Protein AF-A0A399G9I7-F1 (afdb_monomer)

Sequence (338 aa):
MSNKNIEPHVNWNGDFNWDGYSTILGAHILQRHIKALIPGYKVTDPRTWPLIREVIAPKYQAKGPPKYLAYDQTLVKSLTCFQGSRSRPSRMSQHLTNLFLYYPFNYDRHNQLREYPHITPDELEEWKKQMRLMGWTTKQEALNQNGATNDHTNDEATKDVSPDAAVDEIMKMLDDSDTDTDMIPYTRVVELEKELEKTREQVSGANKRADTAEGGIKALKVDLAGCSNDLKKSREKVEELRDKVEDLGDEVEELKDEVEGVRYEVEELKAKVKQSNKDVSAAKQKTAVAEQKTVVAEQQILKILEGMRKKKQGAGLQKRQSSKDVSEAQRKKLKIDV

Solvent-accessible surface area (backbone atoms only — not comparable to full-atom values): 19608 Å² total; per-residue (Å²): 130,82,91,60,64,46,52,57,67,41,80,52,87,62,93,42,73,59,76,69,36,87,41,76,68,24,45,53,52,50,51,52,54,49,31,73,78,37,77,76,47,40,86,92,36,70,64,42,19,42,28,40,64,68,65,54,78,54,96,55,92,68,98,54,81,71,71,63,43,34,53,31,60,69,48,60,69,68,38,66,77,78,67,52,80,89,72,70,86,53,91,63,48,78,80,61,65,51,46,25,76,41,24,44,30,43,19,37,98,83,55,45,77,47,91,58,56,40,34,47,68,69,55,48,54,50,49,52,54,53,44,53,75,71,66,68,64,52,73,74,54,52,63,65,51,73,76,71,81,85,86,74,79,77,74,71,71,77,70,79,62,46,73,66,57,51,50,52,53,52,51,52,65,62,72,73,62,92,61,102,65,98,59,82,56,67,68,60,55,56,50,50,53,52,52,50,50,54,49,50,53,52,51,55,54,50,50,57,51,49,55,52,49,52,52,51,52,56,52,51,54,52,52,50,53,50,51,53,51,53,50,50,56,51,50,55,52,50,51,57,52,47,54,54,50,49,55,51,49,52,53,52,52,52,54,49,53,51,52,52,51,52,51,52,54,52,52,52,50,52,51,52,50,55,49,51,53,50,53,52,52,53,48,53,51,54,49,53,54,48,53,52,51,50,54,52,51,52,54,52,52,51,53,52,52,51,52,52,52,51,51,55,52,51,54,52,49,51,53,50,49,54,51,49,53,51,53,50,52,53,55,55,57,67,66,74,81,115

Secondary structure (DSSP, 8-state):
---PPB--SEEE-S--B-TTTTSHHHHHHHHHHHHHH-TT--TT-GGG-EEE---B--SS--SSPPSSSEE-HHHHHH-TTTS--SS---GGGGTSS-HHHH-TTTB-TT-PBPSSS-B-HHHHHHHHHHHHHTT---HHHHHHHTTS--------------HHHHHHHHHHHHHT--SS-----HHHHHHHHHHHHHHHHHHHHHHHHHHHHHHHHHHHHHHHHHHHHHHHHHHHHHHHHHHHHHHHHHHHHHHHHHHHHHHHHHHHHHHHHHHHHHHHHHHHHHHHHHHHHHHHHHHHHHHHHHHHHHHHHHHHHHHHHHHHHHHHHHHHHTTT--

pLDDT: mean 80.59, std 17.92, range [38.31, 98.38]

Structure (mmCIF, N/CA/C/O backbone):
data_AF-A0A399G9I7-F1
#
_entry.id   AF-A0A399G9I7-F1
#
loop_
_atom_site.group_PDB
_atom_site.id
_atom_site.type_symbol
_atom_site.label_atom_id
_atom_site.label_alt_id
_atom_site.label_comp_id
_atom_site.label_asym_id
_atom_site.label_entity_id
_atom_site.label_seq_id
_atom_site.pdbx_PDB_ins_code
_atom_site.Cartn_x
_atom_site.Cartn_y
_atom_site.Cartn_z
_atom_site.occupancy
_atom_site.B_iso_or_equiv
_atom_site.auth_seq_id
_atom_site.auth_comp_id
_atom_site.auth_asym_id
_atom_site.auth_atom_id
_atom_site.pdbx_PDB_model_num
ATOM 1 N N . MET A 1 1 ? -2.985 38.083 -25.990 1.00 51.47 1 MET A N 1
ATOM 2 C CA . MET A 1 1 ? -3.450 37.203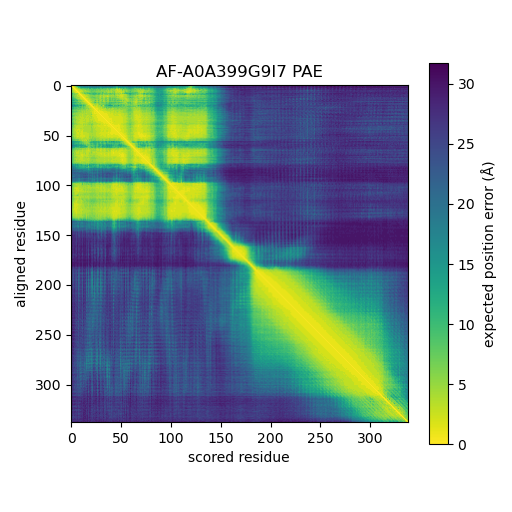 -24.895 1.00 51.47 1 MET A CA 1
ATOM 3 C C . MET A 1 1 ? -2.882 37.758 -23.601 1.00 51.47 1 MET A C 1
ATOM 5 O O . MET A 1 1 ? -1.760 38.238 -23.629 1.00 51.47 1 MET A O 1
ATOM 9 N N . SER A 1 2 ? -3.668 37.835 -22.528 1.00 49.62 2 SER A N 1
ATOM 10 C CA . SER A 1 2 ? -3.228 38.476 -21.279 1.00 49.62 2 SER A CA 1
ATOM 11 C C . SER A 1 2 ? -1.986 37.750 -20.738 1.00 49.62 2 SER A C 1
ATOM 13 O O . SER A 1 2 ? -2.055 36.537 -20.565 1.00 49.62 2 SER A O 1
ATOM 15 N N . ASN A 1 3 ? -0.884 38.465 -20.472 1.00 65.81 3 ASN A N 1
ATOM 16 C CA . ASN A 1 3 ? 0.359 37.956 -19.851 1.00 65.81 3 ASN A CA 1
ATOM 17 C C . ASN A 1 3 ? 0.159 37.554 -18.375 1.00 65.81 3 ASN A C 1
ATOM 19 O O . ASN A 1 3 ? 1.027 37.756 -17.530 1.00 65.81 3 ASN A O 1
ATOM 23 N N . LYS A 1 4 ? -1.024 37.055 -18.027 1.00 79.94 4 LYS A N 1
ATOM 24 C CA . LYS A 1 4 ? -1.326 36.644 -16.666 1.00 79.94 4 LYS A CA 1
ATOM 25 C C . LYS A 1 4 ? -0.694 35.285 -16.431 1.00 79.94 4 LYS A C 1
ATOM 27 O O . LYS A 1 4 ? -0.815 34.383 -17.260 1.00 79.94 4 LYS A O 1
ATOM 32 N N . ASN A 1 5 ? -0.024 35.175 -15.293 1.00 85.88 5 ASN A N 1
ATOM 33 C CA . ASN A 1 5 ? 0.466 33.906 -14.792 1.00 85.88 5 ASN A CA 1
ATOM 34 C C . ASN A 1 5 ? -0.690 32.907 -14.717 1.00 85.88 5 ASN A C 1
ATOM 36 O O . ASN A 1 5 ? -1.828 33.264 -14.410 1.00 85.88 5 ASN A O 1
ATOM 40 N N . ILE A 1 6 ? -0.386 31.660 -15.048 1.00 86.81 6 ILE A N 1
ATOM 41 C CA . ILE A 1 6 ? -1.348 30.572 -15.021 1.00 86.81 6 ILE A CA 1
ATOM 42 C C . ILE A 1 6 ? -1.339 29.998 -13.614 1.00 86.81 6 ILE A C 1
ATOM 44 O O . ILE A 1 6 ? -0.287 29.601 -13.111 1.00 86.81 6 ILE A O 1
ATOM 48 N N . GLU A 1 7 ? -2.519 29.934 -13.017 1.00 88.25 7 GLU A N 1
ATOM 49 C CA . GLU A 1 7 ? -2.757 29.340 -11.708 1.00 88.25 7 GLU A CA 1
ATOM 50 C C . GLU A 1 7 ? -3.508 28.004 -11.862 1.00 88.25 7 GLU A C 1
ATOM 52 O O . GLU A 1 7 ? -4.199 27.795 -12.867 1.00 88.25 7 GLU A O 1
ATOM 57 N N . PRO A 1 8 ? -3.376 27.081 -10.896 1.00 84.44 8 PRO A N 1
ATOM 58 C CA . PRO A 1 8 ? -4.151 25.849 -10.860 1.00 84.44 8 PRO A CA 1
ATOM 59 C C . PRO A 1 8 ? -5.658 26.124 -10.860 1.00 84.44 8 PRO A C 1
ATOM 61 O O . PRO A 1 8 ? -6.143 27.042 -10.202 1.00 84.44 8 PRO A O 1
ATOM 64 N N . HIS A 1 9 ? -6.411 25.297 -11.576 1.00 75.25 9 HIS A N 1
ATOM 65 C CA . HIS A 1 9 ? -7.796 25.614 -11.928 1.00 75.25 9 HIS A CA 1
ATOM 66 C C . HIS A 1 9 ? -8.815 25.332 -10.818 1.00 75.25 9 HIS A C 1
ATOM 68 O O . HIS A 1 9 ? -9.867 25.968 -10.774 1.00 75.25 9 HIS A O 1
ATOM 74 N N . VAL A 1 10 ? -8.564 24.345 -9.952 1.00 83.00 10 VAL A N 1
ATOM 75 C CA . VAL A 1 10 ? -9.538 23.898 -8.943 1.00 83.00 10 VAL A CA 1
ATOM 76 C C . VAL A 1 10 ? -8.819 23.499 -7.659 1.00 83.00 10 VAL A C 1
ATOM 78 O O . VAL A 1 10 ? -7.835 22.762 -7.703 1.00 83.00 10 VAL A O 1
ATOM 81 N N . ASN A 1 11 ? -9.328 23.955 -6.511 1.00 84.00 11 ASN A N 1
ATOM 82 C CA . ASN A 1 11 ? -8.908 23.436 -5.210 1.00 84.00 11 ASN A CA 1
ATOM 83 C C . ASN A 1 11 ? -9.437 22.008 -5.038 1.00 84.00 11 ASN A C 1
ATOM 85 O O . ASN A 1 11 ? -10.631 21.753 -5.201 1.00 84.00 11 ASN A O 1
ATOM 89 N N . TRP A 1 12 ? -8.554 21.082 -4.685 1.00 83.12 12 TRP A N 1
ATOM 90 C CA . TRP A 1 12 ? -8.949 19.730 -4.327 1.00 83.12 12 TRP A CA 1
ATOM 91 C C . TRP A 1 12 ? -9.358 19.671 -2.856 1.00 83.12 12 TRP A C 1
ATOM 93 O O . TRP A 1 12 ? -8.519 19.853 -1.978 1.00 83.12 12 TRP A O 1
ATOM 103 N N . ASN A 1 13 ? -10.634 19.380 -2.602 1.00 76.50 13 ASN A N 1
ATOM 104 C CA . ASN A 1 13 ? -11.193 19.250 -1.249 1.00 76.50 13 ASN A CA 1
ATOM 105 C C . ASN A 1 13 ? -11.397 17.784 -0.822 1.00 76.50 13 ASN A C 1
ATOM 107 O O . ASN A 1 13 ? -12.091 17.523 0.154 1.00 76.50 13 ASN A O 1
ATOM 111 N N . GLY A 1 14 ? -10.881 16.822 -1.592 1.00 73.69 14 GLY A N 1
ATOM 112 C CA . GLY A 1 14 ? -11.040 15.400 -1.302 1.00 73.69 14 GLY A CA 1
ATOM 113 C C . GLY A 1 14 ? -9.895 14.839 -0.466 1.00 73.69 14 GLY A C 1
ATOM 114 O O . GLY A 1 14 ? -8.748 15.266 -0.599 1.00 73.69 14 GLY A O 1
ATOM 115 N N . ASP A 1 15 ? -10.198 13.806 0.311 1.00 72.31 15 ASP A N 1
ATOM 116 C CA . ASP A 1 15 ? -9.217 13.002 1.032 1.00 72.31 15 ASP A CA 1
ATOM 117 C C . ASP A 1 15 ? -8.206 12.388 0.055 1.00 72.31 15 ASP A C 1
ATOM 119 O O . ASP A 1 15 ? -8.504 11.468 -0.710 1.00 72.31 15 ASP A O 1
ATOM 123 N N . PHE A 1 16 ? -6.995 12.942 0.041 1.00 72.38 16 PHE A N 1
ATOM 124 C CA . PHE A 1 16 ? -5.944 12.533 -0.878 1.00 72.38 16 PHE A CA 1
ATOM 125 C C . PHE A 1 16 ? -4.936 11.646 -0.144 1.00 72.38 16 PHE A C 1
ATOM 127 O O . PHE A 1 16 ? -3.997 12.134 0.487 1.00 72.38 16 PHE A O 1
ATOM 134 N N . ASN A 1 17 ? -5.148 10.328 -0.200 1.00 74.94 17 ASN A N 1
ATOM 135 C CA . ASN A 1 17 ? -4.177 9.355 0.302 1.00 74.94 17 ASN A CA 1
ATOM 136 C C . ASN A 1 17 ? -3.004 9.247 -0.686 1.00 74.94 17 ASN A C 1
ATOM 138 O O . ASN A 1 17 ? -3.214 9.197 -1.892 1.00 74.94 17 ASN A O 1
ATOM 142 N N . TRP A 1 18 ? -1.766 9.225 -0.200 1.00 74.50 18 TRP A N 1
ATOM 143 C CA . TRP A 1 18 ? -0.565 9.051 -1.031 1.00 74.50 18 TRP A CA 1
ATOM 144 C C . TRP A 1 18 ? -0.134 7.604 -1.201 1.00 74.50 18 TRP A C 1
ATOM 146 O O . TRP A 1 18 ? 0.680 7.298 -2.080 1.00 74.50 18 TRP A O 1
ATOM 156 N N . ASP A 1 19 ? -0.659 6.723 -0.358 1.00 66.31 19 ASP A N 1
ATOM 157 C CA . ASP A 1 19 ? -0.195 5.354 -0.290 1.00 66.31 19 ASP A CA 1
ATOM 158 C C . ASP A 1 19 ? -0.578 4.576 -1.559 1.00 66.31 19 ASP A C 1
ATOM 160 O O . ASP A 1 19 ? -1.698 4.666 -2.059 1.00 66.31 19 ASP A O 1
ATOM 164 N N . GLY A 1 20 ? 0.393 3.863 -2.134 1.00 65.62 20 GLY A N 1
ATOM 165 C CA . GLY A 1 20 ? 0.224 3.083 -3.368 1.00 65.62 20 GLY A CA 1
ATOM 166 C C . GLY A 1 20 ? 0.414 3.831 -4.701 1.00 65.62 20 GLY A C 1
ATOM 167 O O . GLY A 1 20 ? 0.666 3.187 -5.724 1.00 65.62 20 GLY A O 1
ATOM 168 N N . TYR A 1 21 ? 0.406 5.171 -4.725 1.00 67.62 21 TYR A N 1
ATOM 169 C CA . TYR A 1 21 ? 0.433 5.951 -5.980 1.00 67.62 21 TYR A CA 1
ATOM 170 C C . TYR A 1 21 ? 1.818 6.175 -6.606 1.00 67.62 21 TYR A C 1
ATOM 172 O O . TYR A 1 21 ? 1.927 6.727 -7.700 1.00 67.62 21 TYR A O 1
ATOM 180 N N . SER A 1 22 ? 2.885 5.717 -5.948 1.00 61.59 22 SER A N 1
ATOM 181 C CA . SER A 1 22 ? 4.258 5.828 -6.467 1.00 61.59 22 SER A CA 1
ATOM 182 C C . SER A 1 22 ? 4.616 4.773 -7.527 1.00 61.59 22 SER A C 1
ATOM 184 O O . SER A 1 22 ? 5.645 4.893 -8.193 1.00 61.59 22 SER A O 1
ATOM 186 N N . THR A 1 23 ? 3.776 3.749 -7.707 1.00 73.12 23 THR A N 1
ATOM 187 C CA . THR A 1 23 ? 3.927 2.732 -8.760 1.00 73.12 23 THR A CA 1
ATOM 188 C C . THR A 1 23 ? 3.274 3.194 -10.068 1.00 73.12 23 THR A C 1
ATOM 190 O O . THR A 1 23 ? 2.378 4.034 -10.051 1.00 73.12 23 THR A O 1
ATOM 193 N N . ILE A 1 24 ? 3.677 2.631 -11.217 1.00 72.06 24 ILE A N 1
ATOM 194 C CA . ILE A 1 24 ? 3.040 2.917 -12.524 1.00 72.06 24 ILE A CA 1
ATOM 195 C C . ILE A 1 24 ? 1.529 2.642 -12.458 1.00 72.06 24 ILE A C 1
ATOM 197 O O . ILE A 1 24 ? 0.722 3.445 -12.926 1.00 72.06 24 ILE A O 1
ATOM 201 N N . LEU A 1 25 ? 1.147 1.527 -11.828 1.00 74.06 25 LEU A N 1
ATOM 202 C CA . LEU A 1 25 ? -0.251 1.151 -11.645 1.00 74.06 25 LEU A CA 1
ATOM 203 C C . LEU A 1 25 ? -0.988 2.155 -10.749 1.00 74.06 25 LEU A C 1
ATOM 205 O O . LEU A 1 25 ? -2.081 2.601 -11.093 1.00 74.06 25 LEU A O 1
ATOM 209 N N . GLY A 1 26 ? -0.349 2.575 -9.656 1.00 78.81 26 GLY A N 1
ATOM 210 C CA . GLY A 1 26 ? -0.845 3.631 -8.785 1.00 78.81 26 GLY A CA 1
ATOM 211 C C . GLY A 1 26 ? -1.101 4.931 -9.547 1.00 78.81 26 GLY A C 1
ATOM 212 O O . GLY A 1 26 ? -2.219 5.439 -9.535 1.00 78.81 26 GLY A O 1
ATOM 213 N N . ALA A 1 27 ? -0.118 5.434 -10.293 1.00 78.81 27 ALA A N 1
ATOM 214 C CA . ALA A 1 27 ? -0.270 6.660 -11.077 1.00 78.81 27 ALA A CA 1
ATOM 215 C C . ALA A 1 27 ? -1.481 6.606 -12.032 1.00 78.81 27 ALA A C 1
ATOM 217 O O . ALA A 1 27 ? -2.207 7.591 -12.160 1.00 78.81 27 ALA A O 1
ATOM 218 N N . HIS A 1 28 ? -1.758 5.453 -12.649 1.00 79.81 28 HIS A N 1
ATOM 219 C CA . HIS A 1 28 ? -2.943 5.276 -13.492 1.00 79.81 28 HIS A CA 1
ATOM 220 C C . HIS A 1 28 ? -4.265 5.281 -12.713 1.00 79.81 28 HIS A C 1
ATOM 222 O O . HIS A 1 28 ? -5.242 5.869 -13.183 1.00 79.81 28 HIS A O 1
ATOM 228 N N . ILE A 1 29 ? -4.314 4.656 -11.534 1.00 83.50 29 ILE A N 1
ATOM 229 C CA . ILE A 1 29 ? -5.503 4.674 -10.664 1.00 83.50 29 ILE A CA 1
ATOM 230 C C . ILE A 1 29 ? -5.789 6.107 -10.206 1.00 83.50 29 ILE A C 1
ATOM 232 O O . ILE A 1 29 ? -6.921 6.579 -10.318 1.00 83.50 29 ILE A O 1
ATOM 236 N N . LEU A 1 30 ? -4.748 6.833 -9.795 1.00 84.19 30 LEU A N 1
ATOM 237 C CA . LEU A 1 30 ? -4.856 8.229 -9.390 1.00 84.19 30 LEU A CA 1
ATOM 238 C C . LEU A 1 30 ? -5.414 9.108 -10.511 1.00 84.19 30 LEU A C 1
ATOM 240 O O . LEU A 1 30 ? -6.355 9.870 -10.303 1.00 84.19 30 LEU A O 1
ATOM 244 N N . GLN A 1 31 ? -4.866 8.969 -11.719 1.00 85.88 31 GLN A N 1
ATOM 245 C CA . GLN A 1 31 ? -5.340 9.703 -12.891 1.00 85.88 31 GLN A CA 1
ATOM 246 C C . GLN A 1 31 ? -6.813 9.407 -13.191 1.00 85.88 31 GLN A C 1
ATOM 248 O O . GLN A 1 31 ? -7.557 10.325 -13.535 1.00 85.88 31 GLN A O 1
ATOM 253 N N . ARG A 1 32 ? -7.260 8.150 -13.046 1.00 86.19 32 ARG A N 1
ATOM 254 C CA . ARG A 1 32 ? -8.678 7.791 -13.212 1.00 86.19 32 ARG A CA 1
ATOM 255 C C . ARG A 1 32 ? -9.560 8.454 -12.157 1.00 86.19 32 ARG A C 1
ATOM 257 O O . ARG A 1 32 ? -10.595 9.002 -12.526 1.00 86.19 32 ARG A O 1
ATOM 264 N N . HIS A 1 33 ? -9.151 8.452 -10.889 1.00 86.56 33 HIS A N 1
ATOM 265 C CA . HIS A 1 33 ? -9.901 9.106 -9.812 1.00 86.56 33 HIS A CA 1
ATOM 266 C C . HIS A 1 33 ? -10.000 10.620 -10.013 1.00 86.56 33 HIS A C 1
ATOM 268 O O . HIS A 1 33 ? -11.094 11.178 -9.947 1.00 86.56 33 HIS A O 1
ATOM 274 N N . ILE A 1 34 ? -8.887 11.285 -10.339 1.00 87.75 34 ILE A N 1
ATOM 275 C CA . ILE A 1 34 ? -8.891 12.727 -10.616 1.00 87.75 34 ILE A CA 1
ATOM 276 C C . ILE A 1 34 ? -9.789 13.030 -11.813 1.00 87.75 34 ILE A C 1
ATOM 278 O O . ILE A 1 34 ? -10.582 13.960 -11.749 1.00 87.75 34 ILE A O 1
ATOM 282 N N . LYS A 1 35 ? -9.723 12.230 -12.882 1.00 89.44 35 LYS A N 1
ATOM 283 C C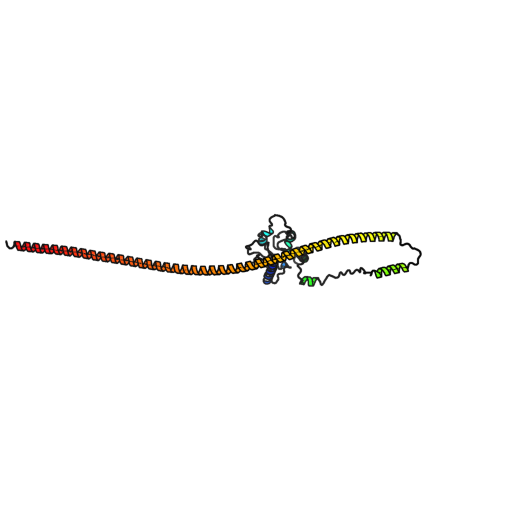A . LYS A 1 35 ? -10.561 12.425 -14.071 1.00 89.44 35 LYS A CA 1
ATOM 284 C C . LYS A 1 35 ? -12.051 12.191 -13.802 1.00 89.44 35 LYS A C 1
ATOM 286 O O . LYS A 1 35 ? -12.879 12.834 -14.437 1.00 89.44 35 LYS A O 1
ATOM 291 N N . ALA A 1 36 ? -12.399 11.299 -12.875 1.00 87.56 36 ALA A N 1
ATOM 292 C CA . ALA A 1 36 ? -13.784 11.096 -12.457 1.00 87.56 36 ALA A CA 1
ATOM 293 C C . ALA A 1 36 ? -14.344 12.324 -11.718 1.00 87.56 36 ALA A C 1
ATOM 295 O O . ALA A 1 36 ? -15.496 12.691 -11.929 1.00 87.56 36 ALA A O 1
ATOM 296 N N . LEU A 1 37 ? -13.520 12.977 -10.893 1.00 86.12 37 LEU A N 1
ATOM 297 C CA . LEU A 1 37 ? -13.913 14.153 -10.108 1.00 86.12 37 LEU A CA 1
ATOM 298 C C . LEU A 1 37 ? -13.785 15.470 -10.889 1.00 86.12 37 LEU A C 1
ATOM 300 O O . LEU A 1 37 ? -14.564 16.398 -10.689 1.00 86.12 37 LEU A O 1
ATOM 304 N N . ILE A 1 38 ? -12.819 15.547 -11.803 1.00 89.62 38 ILE A N 1
ATOM 305 C CA . ILE A 1 38 ? -12.530 16.694 -12.665 1.00 89.62 38 ILE A CA 1
ATOM 306 C C . ILE A 1 38 ? -12.471 16.169 -14.108 1.00 89.62 38 ILE A C 1
ATOM 308 O O . ILE A 1 38 ? -11.389 15.843 -14.607 1.00 89.62 38 ILE A O 1
ATOM 312 N N . PRO A 1 39 ? -13.613 16.100 -14.822 1.00 89.12 39 PRO A N 1
ATOM 313 C CA . PRO A 1 39 ? -13.671 15.569 -16.189 1.00 89.12 39 PRO A CA 1
ATOM 314 C C . PRO A 1 39 ? -12.733 16.272 -17.182 1.00 89.12 39 PRO A C 1
ATOM 316 O O . PRO A 1 39 ? -12.314 15.677 -18.175 1.00 89.12 39 PRO A O 1
ATOM 319 N N . GLY A 1 40 ? -12.380 17.532 -16.904 1.00 88.38 40 GLY A N 1
ATOM 320 C CA . GLY A 1 40 ? -11.441 18.330 -17.694 1.00 88.38 40 GLY A CA 1
ATOM 321 C C . GLY A 1 40 ? -9.958 18.023 -17.459 1.00 88.38 40 GLY A C 1
ATOM 322 O O . GLY A 1 40 ? -9.125 18.601 -18.152 1.00 88.38 40 GLY A O 1
ATOM 323 N N . TYR A 1 41 ? -9.611 17.142 -16.514 1.00 92.44 41 TYR A N 1
ATOM 324 C CA . TYR A 1 41 ? -8.222 16.835 -16.172 1.00 92.44 41 TYR A CA 1
ATOM 325 C C . TYR A 1 41 ? -7.458 16.198 -17.341 1.00 92.44 41 TYR A C 1
ATOM 327 O O . TYR A 1 41 ? -7.872 15.187 -17.922 1.00 92.44 41 TYR A O 1
ATOM 335 N N . LYS A 1 42 ? -6.294 16.774 -17.649 1.00 90.88 42 LYS A N 1
ATOM 336 C CA . LYS A 1 42 ? -5.350 16.325 -18.671 1.00 90.88 42 LYS A CA 1
ATOM 337 C C . LYS A 1 42 ? -3.928 16.377 -18.116 1.00 90.88 42 LYS A C 1
ATOM 339 O O . LYS A 1 42 ? -3.386 17.438 -17.826 1.00 90.88 42 LYS A O 1
ATOM 344 N N . VAL A 1 43 ? -3.272 15.221 -18.066 1.00 88.88 43 VAL A N 1
ATOM 345 C CA . VAL A 1 43 ? -1.857 15.103 -17.662 1.00 88.88 43 VAL A CA 1
ATOM 346 C C . VAL A 1 43 ? -0.937 15.967 -18.536 1.00 88.88 43 VAL A C 1
ATOM 348 O O . VAL A 1 43 ? 0.059 16.492 -18.055 1.00 88.88 43 VAL A O 1
ATOM 351 N N . THR A 1 44 ? -1.290 16.156 -19.807 1.00 89.31 44 THR A N 1
ATOM 352 C CA . THR A 1 44 ? -0.531 16.957 -20.778 1.00 89.31 44 THR A CA 1
ATOM 353 C C . THR A 1 44 ? -0.828 18.456 -20.722 1.00 89.31 44 THR A C 1
ATOM 355 O O . THR A 1 44 ? -0.196 19.219 -21.449 1.00 89.31 44 THR A O 1
ATOM 358 N N . ASP A 1 45 ? -1.768 18.896 -19.881 1.00 90.69 45 ASP A N 1
ATOM 359 C CA . ASP A 1 45 ? -2.097 20.309 -19.720 1.00 90.69 45 ASP A CA 1
ATOM 360 C C . ASP A 1 45 ? -2.127 20.698 -18.234 1.00 90.69 45 ASP A C 1
ATOM 362 O O . ASP A 1 45 ? -3.143 20.480 -17.563 1.00 90.69 45 ASP A O 1
ATOM 366 N N . PRO A 1 46 ? -1.049 21.309 -17.704 1.00 90.56 46 PRO A N 1
ATOM 367 C CA . PRO A 1 46 ? -0.964 21.697 -16.302 1.00 90.56 46 PRO A CA 1
ATOM 368 C C . PRO A 1 46 ? -2.062 22.681 -15.897 1.00 90.56 46 PRO A C 1
ATOM 370 O O . PRO A 1 46 ? -2.470 22.693 -14.742 1.00 90.56 46 PRO A O 1
ATOM 373 N N . ARG A 1 47 ? -2.653 23.424 -16.842 1.00 90.44 47 ARG A N 1
ATOM 374 C CA . ARG A 1 47 ? -3.805 24.300 -16.568 1.00 90.44 47 ARG A CA 1
ATOM 375 C C . ARG A 1 47 ? -5.005 23.543 -16.014 1.00 90.44 47 ARG A C 1
ATOM 377 O O . ARG A 1 47 ? -5.880 24.154 -15.429 1.00 90.44 47 ARG A O 1
ATOM 384 N N . THR A 1 48 ? -5.077 22.234 -16.226 1.00 91.94 48 THR A N 1
ATOM 385 C CA . THR A 1 48 ? -6.184 21.390 -15.764 1.00 91.94 48 THR A CA 1
ATOM 386 C C . THR A 1 48 ? -5.892 20.696 -14.435 1.00 91.94 48 THR A C 1
ATOM 388 O O . THR A 1 48 ? -6.738 19.959 -13.927 1.00 91.94 48 THR A O 1
ATOM 391 N N . TRP A 1 49 ? -4.692 20.878 -13.880 1.00 92.75 49 TRP A N 1
ATOM 392 C CA . TRP A 1 49 ? -4.280 20.169 -12.679 1.00 92.75 49 TRP A CA 1
ATOM 393 C C . TRP A 1 49 ? -4.908 20.797 -11.432 1.00 92.75 49 TRP A C 1
ATOM 395 O O . TRP A 1 49 ? -4.918 22.026 -11.298 1.00 92.75 49 TRP A O 1
ATOM 405 N N . PRO A 1 50 ? -5.422 19.973 -10.506 1.00 92.69 50 PRO A N 1
ATOM 406 C CA . PRO A 1 50 ? -5.937 20.475 -9.246 1.00 92.69 50 PRO A CA 1
ATOM 407 C C . PRO A 1 50 ? -4.807 20.923 -8.315 1.00 92.69 50 PRO A C 1
ATOM 409 O O . PRO A 1 50 ? -3.697 20.384 -8.365 1.00 92.69 50 PRO A O 1
ATOM 412 N N . LEU A 1 51 ? -5.124 21.880 -7.440 1.00 93.00 51 LEU A N 1
ATOM 413 C CA . LEU A 1 51 ? -4.272 22.314 -6.338 1.00 93.00 51 LEU A CA 1
ATOM 414 C C . LEU A 1 51 ? -4.571 21.495 -5.081 1.00 93.00 51 LEU A C 1
ATOM 416 O O . LEU A 1 51 ? -5.662 21.593 -4.515 1.00 93.00 51 LEU A O 1
ATOM 420 N N . ILE A 1 52 ? -3.585 20.724 -4.633 1.00 91.31 52 ILE A N 1
ATOM 421 C CA . ILE A 1 52 ? -3.626 19.932 -3.404 1.00 91.31 52 ILE A CA 1
ATOM 422 C C . ILE A 1 52 ? -3.087 20.777 -2.247 1.00 91.31 52 ILE A C 1
ATOM 424 O O . ILE A 1 52 ? -1.902 21.115 -2.229 1.00 91.31 52 ILE A O 1
ATOM 428 N N . ARG A 1 53 ? -3.947 21.118 -1.284 1.00 89.38 53 ARG A N 1
ATOM 429 C CA . ARG A 1 53 ? -3.570 21.909 -0.096 1.00 89.38 53 ARG A CA 1
ATOM 430 C C . ARG A 1 53 ? -3.299 21.054 1.130 1.00 89.38 53 ARG A C 1
ATOM 432 O O . ARG A 1 53 ? -2.378 21.339 1.885 1.00 89.38 53 ARG A O 1
ATOM 439 N N . GLU A 1 54 ? -4.073 19.990 1.282 1.00 85.94 54 GLU A N 1
ATOM 440 C CA . GLU A 1 54 ? -4.013 19.090 2.423 1.00 85.94 54 GLU A CA 1
ATOM 441 C C . GLU A 1 54 ? -3.824 17.656 1.938 1.00 85.94 54 GLU A C 1
ATOM 443 O O . GLU A 1 54 ? -4.300 17.264 0.871 1.00 85.94 54 GLU A O 1
ATOM 448 N N . VAL A 1 55 ? -3.079 16.883 2.719 1.00 81.06 55 VAL A N 1
ATOM 449 C CA . VAL A 1 55 ? -2.795 15.476 2.453 1.00 81.06 55 VAL A CA 1
ATOM 450 C C . VAL A 1 55 ? -3.052 14.728 3.738 1.00 81.06 55 VAL A C 1
ATOM 452 O O . VAL A 1 55 ? -2.556 15.118 4.797 1.00 81.06 55 VAL A O 1
ATOM 455 N N . ILE A 1 56 ? -3.787 13.625 3.641 1.00 79.94 56 ILE A N 1
ATOM 456 C CA . ILE A 1 56 ? -3.891 12.697 4.758 1.00 79.94 56 ILE A CA 1
ATOM 457 C C . ILE A 1 56 ? -2.532 12.028 4.876 1.00 79.94 56 ILE A C 1
ATOM 459 O O . ILE A 1 56 ? -2.142 11.247 4.006 1.00 79.94 56 ILE A O 1
ATOM 463 N N . ALA A 1 57 ? -1.789 12.407 5.916 1.00 61.28 57 ALA A N 1
ATOM 464 C CA . ALA A 1 57 ? -0.425 11.955 6.130 1.00 61.28 57 ALA A CA 1
ATOM 465 C C . ALA A 1 57 ? -0.355 10.423 5.999 1.00 61.28 57 ALA A C 1
ATOM 467 O O . ALA A 1 57 ? -1.041 9.716 6.748 1.00 61.28 57 ALA A O 1
ATOM 468 N N . PRO A 1 58 ? 0.437 9.886 5.053 1.00 58.22 58 PRO A N 1
ATOM 469 C CA . PRO A 1 58 ? 0.569 8.448 4.929 1.00 58.22 58 PRO A CA 1
ATOM 470 C C . PRO A 1 58 ? 1.241 7.912 6.197 1.00 58.22 58 PRO A C 1
ATOM 472 O O . PRO A 1 58 ? 2.232 8.468 6.672 1.00 58.22 58 PRO A O 1
ATOM 475 N N . LYS A 1 59 ? 0.719 6.806 6.746 1.00 60.72 59 LYS A N 1
ATOM 476 C CA . LYS A 1 59 ? 1.344 6.104 7.886 1.00 60.72 59 LYS A CA 1
ATOM 477 C C . LYS A 1 59 ? 2.751 5.580 7.549 1.00 60.72 59 LYS A C 1
ATOM 479 O O . LYS A 1 59 ? 3.517 5.264 8.455 1.00 60.72 59 LYS A O 1
ATOM 484 N N . TYR A 1 60 ? 3.100 5.525 6.262 1.00 58.59 60 TYR A N 1
ATOM 485 C CA . TYR A 1 60 ? 4.380 5.059 5.743 1.00 58.59 60 TYR A CA 1
ATOM 486 C C . TYR A 1 60 ? 5.115 6.171 4.982 1.00 58.59 60 TYR A C 1
ATOM 488 O O . TYR A 1 60 ? 4.501 7.046 4.373 1.00 58.59 60 TYR A O 1
ATOM 496 N N . GLN A 1 61 ? 6.451 6.132 5.004 1.00 61.44 61 GLN A N 1
ATOM 497 C CA . GLN A 1 61 ? 7.320 7.083 4.302 1.00 61.44 61 GLN A CA 1
ATOM 498 C C . GLN A 1 61 ? 7.140 6.958 2.778 1.00 61.44 61 GLN A C 1
ATOM 500 O O . GLN A 1 61 ? 7.845 6.199 2.111 1.00 61.44 61 GLN A O 1
ATOM 505 N N . ALA A 1 62 ? 6.180 7.691 2.213 1.00 60.66 62 ALA A N 1
ATOM 506 C CA . ALA A 1 62 ? 5.996 7.764 0.771 1.00 60.66 62 ALA A CA 1
ATOM 507 C C . ALA A 1 62 ? 7.276 8.298 0.102 1.00 60.66 62 ALA A C 1
ATOM 509 O O . ALA A 1 62 ? 7.891 9.256 0.570 1.00 60.66 62 ALA A O 1
ATOM 510 N N . LYS A 1 63 ? 7.665 7.704 -1.034 1.00 68.56 63 LYS A N 1
ATOM 511 C CA . LYS A 1 63 ? 8.874 8.066 -1.806 1.00 68.56 63 LYS A CA 1
ATOM 512 C C . LYS A 1 63 ? 8.794 9.440 -2.507 1.00 68.56 63 LYS A C 1
ATOM 514 O O . LYS A 1 63 ? 9.658 9.757 -3.320 1.00 68.56 63 LYS A O 1
ATOM 519 N N . GLY A 1 64 ? 7.773 10.240 -2.206 1.00 75.69 64 GLY A N 1
ATOM 520 C CA . GLY A 1 64 ? 7.515 11.564 -2.772 1.00 75.69 64 GLY A CA 1
ATOM 521 C C . GLY A 1 64 ? 6.045 11.753 -3.155 1.00 75.69 64 GLY A C 1
ATOM 522 O O . GLY A 1 64 ? 5.306 10.767 -3.233 1.00 75.69 64 GLY A O 1
ATOM 523 N N . PRO A 1 65 ? 5.606 13.001 -3.389 1.00 83.00 65 PRO A N 1
ATOM 524 C CA . PRO A 1 65 ? 4.238 13.272 -3.810 1.00 83.00 65 PRO A CA 1
ATOM 525 C C . PRO A 1 65 ? 3.971 12.745 -5.230 1.00 83.00 65 PRO A C 1
ATOM 527 O O . PRO A 1 65 ? 4.904 12.585 -6.025 1.00 83.00 65 PRO A O 1
ATOM 530 N N . PRO A 1 66 ? 2.705 12.484 -5.588 1.00 87.00 66 PRO A N 1
ATOM 531 C CA . PRO A 1 66 ? 2.351 12.120 -6.955 1.00 87.00 66 PRO A CA 1
ATOM 532 C C . PRO A 1 66 ? 2.664 13.214 -7.985 1.00 87.00 66 PRO A C 1
ATOM 534 O O . PRO A 1 66 ? 2.428 14.399 -7.768 1.00 87.00 66 PRO A O 1
ATOM 537 N N . LYS A 1 67 ? 3.165 12.813 -9.150 1.00 89.06 67 LYS A N 1
ATOM 538 C CA . LYS A 1 67 ? 3.491 13.722 -10.259 1.00 89.06 67 LYS A CA 1
ATOM 539 C C . LYS A 1 67 ? 2.218 14.226 -10.958 1.00 89.06 67 LYS A C 1
ATOM 541 O O . LYS A 1 67 ? 1.179 13.575 -10.883 1.00 89.06 67 LYS A O 1
ATOM 546 N N . TYR A 1 68 ? 2.335 15.316 -11.720 1.00 89.31 68 TYR A N 1
ATOM 547 C CA . TYR A 1 68 ? 1.254 15.867 -12.562 1.00 89.31 68 TYR A CA 1
ATOM 548 C C . TYR A 1 68 ? 0.063 16.435 -11.785 1.00 89.31 68 TYR A C 1
ATOM 550 O O . TYR A 1 68 ? -1.097 16.294 -12.184 1.00 89.31 68 TYR A O 1
ATOM 558 N N . LEU A 1 69 ? 0.388 17.064 -10.658 1.00 90.00 69 LEU A N 1
ATOM 559 C CA . LEU A 1 69 ? -0.518 17.772 -9.766 1.00 90.00 69 LEU A CA 1
ATOM 560 C C . LEU A 1 69 ? 0.135 19.080 -9.320 1.00 90.00 69 LEU A C 1
ATOM 562 O O . LEU A 1 69 ? 1.365 19.190 -9.307 1.00 90.00 69 LEU A O 1
ATOM 566 N N . ALA A 1 70 ? -0.682 20.068 -8.962 1.00 90.94 70 ALA A N 1
ATOM 567 C CA . ALA A 1 70 ? -0.200 21.273 -8.307 1.00 90.94 70 ALA A CA 1
ATOM 568 C C . ALA A 1 70 ? -0.315 21.093 -6.792 1.00 90.94 70 ALA A C 1
ATOM 570 O O . ALA A 1 70 ? -1.322 20.590 -6.298 1.00 90.94 70 ALA A O 1
ATOM 571 N N . TYR A 1 71 ? 0.699 21.520 -6.051 1.00 90.88 71 TYR A N 1
ATOM 572 C CA . TYR A 1 71 ? 0.700 21.429 -4.593 1.00 90.88 71 TYR A CA 1
ATOM 573 C C . TYR A 1 71 ? 0.760 22.813 -3.969 1.00 90.88 71 TYR A C 1
ATOM 575 O O . TYR A 1 71 ? 1.394 23.722 -4.506 1.00 90.88 71 TYR A O 1
ATOM 583 N N . ASP A 1 72 ? 0.130 22.969 -2.812 1.00 90.94 72 ASP A N 1
ATOM 584 C CA . ASP A 1 72 ? 0.322 24.156 -1.998 1.00 90.94 72 ASP A CA 1
ATOM 585 C C . ASP A 1 72 ? 1.778 24.241 -1.533 1.00 90.94 72 ASP A C 1
ATOM 587 O O . ASP A 1 72 ? 2.448 23.239 -1.264 1.00 90.94 72 ASP A O 1
ATOM 591 N N . GLN A 1 73 ? 2.299 25.459 -1.465 1.00 85.69 73 GLN A N 1
ATOM 592 C CA . GLN A 1 73 ? 3.695 25.680 -1.128 1.00 85.69 73 GLN A CA 1
ATOM 593 C C . GLN A 1 73 ? 4.014 25.236 0.307 1.00 85.69 73 GLN A C 1
ATOM 595 O O . GLN A 1 73 ? 5.107 24.730 0.563 1.00 85.69 73 GLN A O 1
ATOM 600 N N . THR A 1 74 ? 3.071 25.407 1.238 1.00 86.62 74 THR A N 1
ATOM 601 C CA . THR A 1 74 ? 3.228 24.962 2.632 1.00 86.62 74 THR A CA 1
ATOM 602 C C . THR A 1 74 ? 3.404 23.449 2.696 1.00 86.62 74 THR A C 1
ATOM 604 O O . THR A 1 74 ? 4.312 22.952 3.367 1.00 86.62 74 THR A O 1
ATOM 607 N N . LEU A 1 75 ? 2.623 22.732 1.888 1.00 86.38 75 LEU A N 1
ATOM 608 C CA . LEU A 1 75 ? 2.706 21.292 1.739 1.00 86.38 75 LEU A CA 1
ATOM 609 C C . LEU A 1 75 ? 4.058 20.884 1.142 1.00 86.38 75 LEU A C 1
ATOM 611 O O . LEU A 1 75 ? 4.766 20.099 1.763 1.00 86.38 75 LEU A O 1
ATOM 615 N N . VAL A 1 76 ? 4.493 21.474 0.021 1.00 85.75 76 VAL A N 1
ATOM 616 C CA . VAL A 1 76 ? 5.809 21.159 -0.580 1.00 85.75 76 VAL A CA 1
ATOM 617 C C . VAL A 1 76 ? 6.970 21.426 0.381 1.00 85.75 76 VAL A C 1
ATOM 619 O O . VAL A 1 76 ? 7.909 20.634 0.442 1.00 85.75 76 VAL A O 1
ATOM 622 N N . LYS A 1 77 ? 6.900 22.498 1.178 1.00 84.25 77 LYS A N 1
ATOM 623 C CA . LYS A 1 77 ? 7.908 22.820 2.201 1.00 84.25 77 LYS A CA 1
ATOM 624 C C . LYS A 1 77 ? 7.927 21.812 3.350 1.00 84.25 77 LYS A C 1
ATOM 626 O O . LYS A 1 77 ? 9.006 21.524 3.860 1.00 84.25 77 LYS A O 1
ATOM 631 N N . SER A 1 78 ? 6.770 21.280 3.746 1.00 81.31 78 SER A N 1
ATOM 632 C CA . SER A 1 78 ? 6.663 20.265 4.806 1.00 81.31 78 SER A CA 1
ATOM 633 C C . SER A 1 78 ? 7.221 18.896 4.393 1.00 81.31 78 SER A C 1
ATOM 635 O O . SER A 1 78 ? 7.550 18.068 5.243 1.00 81.31 78 SER A O 1
ATOM 637 N N . LEU A 1 79 ? 7.372 18.659 3.087 1.00 78.12 79 LEU A N 1
ATOM 638 C CA . LEU A 1 79 ? 7.840 17.390 2.554 1.00 78.12 79 LEU A CA 1
ATOM 639 C C . LEU A 1 79 ? 9.354 17.258 2.630 1.00 78.12 79 LEU A C 1
ATOM 641 O O . LEU A 1 79 ? 10.107 17.716 1.769 1.00 78.12 79 LEU A O 1
ATOM 645 N N . THR A 1 80 ? 9.787 16.518 3.647 1.00 59.47 80 THR A N 1
ATOM 646 C CA . THR A 1 80 ? 11.186 16.145 3.885 1.00 59.47 80 THR A CA 1
ATOM 647 C C . THR A 1 80 ? 11.832 15.428 2.693 1.00 59.47 80 THR A C 1
ATOM 649 O O . THR A 1 80 ? 13.046 15.522 2.518 1.00 59.47 80 THR A O 1
ATOM 652 N N . CYS A 1 81 ? 11.049 14.785 1.812 1.00 62.31 81 CYS A N 1
ATOM 653 C CA . CYS A 1 81 ? 11.554 14.087 0.624 1.00 62.31 81 CYS A CA 1
ATOM 654 C C . CYS A 1 81 ? 12.205 15.009 -0.424 1.00 62.31 81 CYS A C 1
ATOM 656 O O . CYS A 1 81 ? 13.070 14.550 -1.167 1.00 62.31 81 CYS A O 1
ATOM 658 N N . PHE A 1 82 ? 11.834 16.296 -0.483 1.00 56.00 82 PHE A N 1
ATOM 659 C CA . PHE A 1 82 ? 12.479 17.272 -1.376 1.00 56.00 82 PHE A CA 1
ATOM 660 C C . PHE A 1 82 ? 13.662 17.989 -0.732 1.00 56.00 82 PHE A C 1
ATOM 662 O O . PHE A 1 82 ? 14.495 18.554 -1.436 1.00 56.00 82 PHE A O 1
ATOM 669 N N . GLN A 1 83 ? 13.751 17.965 0.598 1.00 55.69 83 GLN A N 1
ATOM 670 C CA . GLN A 1 83 ? 14.775 18.695 1.342 1.00 55.69 83 GLN A CA 1
ATOM 671 C C . GLN A 1 83 ? 16.119 17.973 1.408 1.00 55.69 83 GLN A C 1
ATOM 673 O O . GLN A 1 83 ? 17.037 18.522 2.005 1.00 55.69 83 GLN A O 1
ATOM 678 N N . GLY A 1 84 ? 16.230 16.786 0.794 1.00 52.09 84 GLY A N 1
ATOM 679 C CA . GLY A 1 84 ? 17.476 16.086 0.495 1.00 52.09 84 GLY A CA 1
ATOM 680 C C . GLY A 1 84 ? 18.530 16.190 1.593 1.00 52.09 84 GLY A C 1
ATOM 681 O O . GLY A 1 84 ? 19.314 17.139 1.624 1.00 52.09 84 GLY A O 1
ATOM 682 N N . SER A 1 85 ? 18.641 15.165 2.441 1.00 47.19 85 SER A N 1
ATOM 683 C CA . SER A 1 85 ? 19.892 14.928 3.163 1.00 47.19 85 SER A CA 1
ATOM 684 C C . SER A 1 85 ? 21.046 15.114 2.170 1.00 47.19 85 SER A C 1
ATOM 686 O O . SER A 1 85 ? 21.074 14.441 1.142 1.00 47.19 85 SER A O 1
ATOM 688 N N . ARG A 1 86 ? 21.971 16.046 2.445 1.00 49.38 86 ARG A N 1
ATOM 689 C CA . ARG A 1 86 ? 23.121 16.438 1.593 1.00 49.38 86 ARG A CA 1
ATOM 690 C C . ARG A 1 86 ? 24.089 15.283 1.246 1.00 49.38 86 ARG A C 1
ATOM 692 O O . ARG A 1 86 ? 25.189 15.504 0.745 1.00 49.38 86 ARG A O 1
ATOM 699 N N . SER A 1 87 ? 23.706 14.045 1.520 1.00 45.78 87 SER A N 1
ATOM 700 C CA . SER A 1 87 ? 24.498 12.840 1.368 1.00 45.78 87 SER A CA 1
ATOM 701 C C . SER A 1 87 ? 24.336 12.270 -0.038 1.00 45.78 87 SER A C 1
ATOM 703 O O . SER A 1 87 ? 23.425 11.499 -0.306 1.00 45.78 87 SER A O 1
ATOM 705 N N . ARG A 1 88 ? 25.293 12.645 -0.894 1.00 47.19 88 ARG A N 1
ATOM 706 C CA . ARG A 1 88 ? 25.692 12.025 -2.172 1.00 47.19 88 ARG A CA 1
ATOM 707 C C . ARG A 1 88 ? 24.595 11.850 -3.245 1.00 47.19 88 ARG A C 1
ATOM 709 O O . ARG A 1 88 ? 23.714 11.007 -3.095 1.00 47.19 88 ARG A O 1
ATOM 716 N N . PRO A 1 89 ? 24.712 12.526 -4.405 1.00 41.81 89 PRO A N 1
ATOM 717 C CA . PRO A 1 89 ? 23.854 12.241 -5.550 1.00 41.81 89 PRO A CA 1
ATOM 718 C C . PRO A 1 89 ? 24.111 10.805 -6.031 1.00 41.81 89 PRO A C 1
ATOM 720 O O . PRO A 1 89 ? 25.167 10.499 -6.583 1.00 41.81 89 PRO A O 1
ATOM 723 N N . SER A 1 90 ? 23.159 9.901 -5.791 1.00 47.38 90 SER A N 1
ATOM 724 C CA . SER A 1 90 ? 23.149 8.593 -6.449 1.00 47.38 90 SER A CA 1
ATOM 725 C C . SER A 1 90 ? 22.823 8.786 -7.935 1.00 47.38 90 SER A C 1
ATOM 727 O O . SER A 1 90 ? 22.233 9.798 -8.314 1.00 47.38 90 SER A O 1
ATOM 729 N N . ARG A 1 91 ? 23.167 7.816 -8.792 1.00 46.22 91 ARG A N 1
ATOM 730 C CA . ARG A 1 91 ? 22.898 7.829 -10.249 1.00 46.22 91 ARG A CA 1
ATOM 731 C C . ARG A 1 91 ? 21.430 8.117 -10.639 1.00 46.22 91 ARG A C 1
ATOM 733 O O . ARG A 1 91 ? 21.174 8.443 -11.790 1.00 46.22 91 ARG A O 1
ATOM 740 N N . MET A 1 92 ? 20.478 8.071 -9.702 1.00 41.00 92 MET A N 1
ATOM 741 C CA . MET A 1 92 ? 19.095 8.542 -9.892 1.00 41.00 92 MET A CA 1
ATOM 742 C C . MET A 1 92 ? 18.945 10.075 -9.967 1.00 41.00 92 MET A C 1
ATOM 744 O O . MET A 1 92 ? 17.886 10.552 -10.377 1.00 41.00 92 MET A O 1
ATOM 748 N N . SER A 1 93 ? 19.965 10.868 -9.610 1.00 46.31 93 SER A N 1
ATOM 749 C CA . SER A 1 93 ? 19.845 12.332 -9.548 1.00 46.31 93 SER A CA 1
ATOM 750 C C . SER A 1 93 ? 19.689 12.997 -10.915 1.00 46.31 93 SER A C 1
ATOM 752 O O . SER A 1 93 ? 19.110 14.076 -10.961 1.00 46.31 93 SER A O 1
ATOM 754 N N . GLN A 1 94 ? 20.112 12.355 -12.015 1.00 46.94 94 GLN A N 1
ATOM 755 C CA . GLN A 1 94 ? 19.937 12.869 -13.385 1.00 46.94 94 GLN A CA 1
ATOM 756 C C . GLN A 1 94 ? 18.499 12.727 -13.917 1.00 46.94 94 GLN A C 1
ATOM 758 O O . GLN A 1 94 ? 18.079 13.498 -14.770 1.00 46.94 94 GLN A O 1
ATOM 763 N N . HIS A 1 95 ? 17.713 11.775 -13.401 1.00 44.19 95 HIS A N 1
ATOM 764 C CA . HIS A 1 95 ? 16.293 11.619 -13.764 1.00 44.19 95 HIS A CA 1
ATOM 765 C C . HIS A 1 95 ? 15.347 12.397 -12.835 1.00 44.19 95 HIS A C 1
ATOM 767 O O . HIS A 1 95 ? 14.210 12.698 -13.201 1.00 44.19 95 HIS A O 1
ATOM 773 N N . LEU A 1 96 ? 15.822 12.747 -11.635 1.00 49.59 96 LEU A N 1
ATOM 774 C CA . LEU A 1 96 ? 15.125 13.604 -10.671 1.00 49.59 96 LEU A CA 1
ATOM 775 C C . LEU A 1 96 ? 15.460 15.097 -10.835 1.00 49.59 96 LEU A C 1
ATOM 777 O O . LEU A 1 96 ? 14.874 15.918 -10.137 1.00 49.59 96 LEU A O 1
ATOM 781 N N . THR A 1 97 ? 16.366 15.475 -11.746 1.00 56.56 97 THR A N 1
ATOM 782 C CA . THR A 1 97 ? 16.857 16.864 -11.855 1.00 56.56 97 THR A CA 1
ATOM 783 C C . THR A 1 97 ? 15.894 17.829 -12.522 1.00 56.56 97 THR A C 1
ATOM 785 O O . THR A 1 97 ? 16.241 18.992 -12.649 1.00 56.56 97 THR A O 1
ATOM 788 N N . ASN A 1 98 ? 14.716 17.403 -12.969 1.00 71.44 98 ASN A N 1
ATOM 789 C CA . ASN A 1 98 ? 13.770 18.314 -13.601 1.00 71.44 98 ASN A CA 1
ATOM 790 C C . ASN A 1 98 ? 12.455 18.305 -12.820 1.00 71.44 98 ASN A C 1
ATOM 792 O O . ASN A 1 98 ? 11.427 17.812 -13.280 1.00 71.44 98 ASN A O 1
ATOM 796 N N . LEU A 1 99 ? 12.511 18.813 -11.584 1.00 81.31 99 LEU A N 1
ATOM 797 C CA . LEU A 1 99 ? 11.326 19.012 -10.742 1.00 81.31 99 LEU A CA 1
ATOM 798 C C . LEU A 1 99 ? 10.300 19.894 -11.454 1.00 81.31 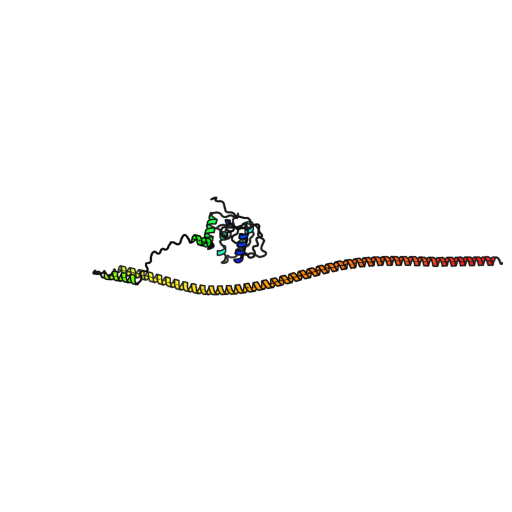99 LEU A C 1
ATOM 800 O O . LEU A 1 99 ? 9.102 19.685 -11.289 1.00 81.31 99 LEU A O 1
ATOM 804 N N . PHE A 1 100 ? 10.771 20.789 -12.323 1.00 84.56 100 PHE A N 1
ATOM 805 C CA . PHE A 1 100 ? 9.940 21.565 -13.231 1.00 84.56 100 PHE A CA 1
ATOM 806 C C . PHE A 1 100 ? 9.065 20.711 -14.158 1.00 84.56 100 PHE A C 1
ATOM 808 O O . PHE A 1 100 ? 7.918 21.066 -14.397 1.00 84.56 100 PHE A O 1
ATOM 815 N N . LEU A 1 101 ? 9.547 19.563 -14.648 1.00 84.94 101 LEU A N 1
ATOM 816 C CA . LEU A 1 101 ? 8.735 18.683 -15.497 1.00 84.94 101 LEU A CA 1
ATOM 817 C C . LEU A 1 101 ? 7.565 18.063 -14.735 1.00 84.94 101 LEU A C 1
ATOM 819 O O . LEU A 1 101 ? 6.473 17.913 -15.278 1.00 84.94 101 LEU A O 1
ATOM 823 N N . TYR A 1 102 ? 7.789 17.697 -13.478 1.00 87.44 102 TYR A N 1
ATOM 824 C CA . TYR A 1 102 ? 6.803 16.967 -12.687 1.00 87.44 102 TYR A CA 1
ATOM 825 C C . TYR A 1 102 ? 5.875 17.880 -11.883 1.00 87.44 102 TYR A C 1
ATOM 827 O O . TYR A 1 102 ? 4.727 17.506 -11.637 1.00 87.44 102 TYR A O 1
ATOM 835 N N . TYR A 1 103 ? 6.366 19.065 -11.511 1.00 89.56 103 TYR A N 1
ATOM 836 C CA . TYR A 1 103 ? 5.689 20.053 -10.671 1.00 89.56 103 TYR A CA 1
ATOM 837 C C . TYR A 1 103 ? 5.920 21.493 -11.190 1.00 89.56 103 TYR A C 1
ATOM 839 O O . TYR A 1 103 ? 6.436 22.340 -10.454 1.00 89.56 103 TYR A O 1
ATOM 847 N N . PRO A 1 104 ? 5.539 21.806 -12.445 1.00 92.19 104 PRO A N 1
ATOM 848 C CA . PRO A 1 104 ? 5.730 23.115 -13.083 1.00 92.19 104 PRO A CA 1
ATOM 849 C C . PRO A 1 104 ? 5.168 24.316 -12.307 1.00 92.19 104 PRO A C 1
ATOM 851 O O . PRO A 1 104 ? 5.670 25.428 -12.454 1.00 92.19 104 PRO A O 1
ATOM 854 N N . PHE A 1 105 ? 4.141 24.112 -11.474 1.00 92.25 105 PHE A N 1
ATOM 855 C CA . PHE A 1 105 ? 3.595 25.163 -10.606 1.00 92.25 105 PHE A CA 1
ATOM 856 C C . PHE A 1 105 ? 4.436 25.410 -9.358 1.00 92.25 105 PHE A C 1
ATOM 858 O O . PHE A 1 105 ? 4.380 26.492 -8.790 1.00 92.25 105 PHE A O 1
ATOM 865 N N . ASN A 1 106 ? 5.187 24.414 -8.897 1.00 92.38 106 ASN A N 1
ATOM 866 C CA . ASN A 1 106 ? 5.947 24.503 -7.657 1.00 92.38 106 ASN A CA 1
ATOM 867 C C . ASN A 1 106 ? 7.394 24.906 -7.908 1.00 92.38 106 ASN A C 1
ATOM 869 O O . ASN A 1 106 ? 7.966 25.609 -7.082 1.00 92.38 106 ASN A O 1
ATOM 873 N N . TYR A 1 107 ? 7.968 24.499 -9.038 1.00 91.56 107 TYR A N 1
ATOM 874 C CA . TYR A 1 107 ? 9.357 24.779 -9.379 1.00 91.56 107 TYR A CA 1
ATOM 875 C C . TYR A 1 107 ? 9.457 25.590 -10.670 1.00 91.56 107 TYR A C 1
ATOM 877 O O . TYR A 1 107 ? 8.569 25.531 -11.521 1.00 91.56 107 TYR A O 1
ATOM 885 N N . ASP A 1 108 ? 10.520 26.374 -10.812 1.00 91.00 108 ASP A N 1
ATOM 886 C CA . ASP A 1 108 ? 10.870 27.051 -12.062 1.00 91.00 108 ASP A CA 1
ATOM 887 C C . ASP A 1 108 ? 11.784 26.200 -12.953 1.00 91.00 108 ASP A C 1
ATOM 889 O O . ASP A 1 108 ? 12.238 25.124 -12.557 1.00 91.00 108 ASP A O 1
ATOM 893 N N . ARG A 1 109 ? 12.088 26.686 -14.164 1.00 89.19 109 ARG A N 1
ATOM 894 C CA . ARG A 1 109 ? 13.002 26.012 -15.110 1.00 89.19 109 ARG A CA 1
ATOM 895 C C . ARG A 1 109 ? 14.430 25.801 -14.575 1.00 89.19 109 ARG A C 1
ATOM 897 O O . ARG A 1 109 ? 15.212 25.075 -15.181 1.00 89.19 109 ARG A O 1
ATOM 904 N N . HIS A 1 110 ? 14.782 26.451 -13.467 1.00 87.94 110 HIS A N 1
ATOM 905 C CA . HIS A 1 110 ? 16.054 26.329 -12.757 1.00 87.94 110 HIS A CA 1
ATOM 906 C C . HIS A 1 110 ? 15.924 25.460 -11.489 1.00 87.94 110 HIS A C 1
ATOM 908 O O . HIS A 1 110 ? 16.844 25.417 -10.666 1.00 87.94 110 HIS A O 1
ATOM 914 N N . ASN A 1 111 ? 14.798 24.750 -11.340 1.00 86.56 111 ASN A N 1
ATOM 915 C CA . ASN A 1 111 ? 14.415 23.936 -10.188 1.00 86.56 111 ASN A CA 1
ATOM 916 C C . ASN A 1 111 ? 14.357 24.697 -8.856 1.00 86.56 111 ASN A C 1
ATOM 918 O O . ASN A 1 111 ? 14.525 24.095 -7.794 1.00 86.56 111 ASN A O 1
ATOM 922 N N . GLN A 1 112 ? 14.116 26.005 -8.885 1.00 88.38 112 GLN A N 1
ATOM 923 C CA . GLN A 1 112 ? 13.890 26.792 -7.678 1.00 88.38 112 GLN A CA 1
ATOM 924 C C . GLN A 1 112 ? 12.423 26.716 -7.273 1.00 88.38 112 GLN A C 1
ATOM 926 O O . GLN A 1 112 ? 11.532 26.796 -8.118 1.00 88.38 112 GLN A O 1
ATOM 931 N N . LEU A 1 113 ? 12.170 26.555 -5.974 1.00 89.19 113 LEU A N 1
ATOM 932 C CA . LEU A 1 113 ? 10.816 26.554 -5.431 1.00 89.19 113 LEU A CA 1
ATOM 933 C C . LEU A 1 113 ? 10.212 27.959 -5.563 1.00 89.19 113 LEU A C 1
ATOM 935 O O . LEU A 1 113 ? 10.777 28.931 -5.064 1.00 89.19 113 LEU A O 1
ATOM 939 N N . ARG A 1 114 ? 9.046 28.059 -6.198 1.00 89.19 114 ARG A N 1
ATOM 940 C CA . ARG A 1 114 ? 8.321 29.320 -6.376 1.00 89.19 114 ARG A CA 1
ATOM 941 C C . ARG A 1 114 ? 7.688 29.788 -5.075 1.00 89.19 114 ARG A C 1
ATOM 943 O O . ARG A 1 114 ? 7.340 28.980 -4.212 1.00 89.19 114 ARG A O 1
ATOM 950 N N . GLU A 1 115 ? 7.484 31.099 -4.964 1.00 86.38 115 GLU A N 1
ATOM 951 C CA . GLU A 1 115 ? 6.752 31.699 -3.844 1.00 86.38 115 GLU A CA 1
ATOM 952 C C . GLU A 1 115 ? 5.256 31.347 -3.882 1.00 86.38 115 GLU A C 1
ATOM 954 O O . GLU A 1 115 ? 4.688 30.971 -2.862 1.00 86.38 115 GLU A O 1
ATOM 959 N N . TYR A 1 116 ? 4.656 31.363 -5.076 1.00 86.81 116 TYR A N 1
ATOM 960 C CA . TYR A 1 116 ? 3.247 31.035 -5.314 1.00 86.81 116 TYR A CA 1
ATOM 961 C C . TYR A 1 116 ? 3.123 29.944 -6.384 1.00 86.81 116 TYR A C 1
ATOM 963 O O . TYR A 1 116 ? 3.960 29.920 -7.292 1.00 86.81 116 TYR A O 1
ATOM 971 N N . PRO A 1 117 ? 2.098 2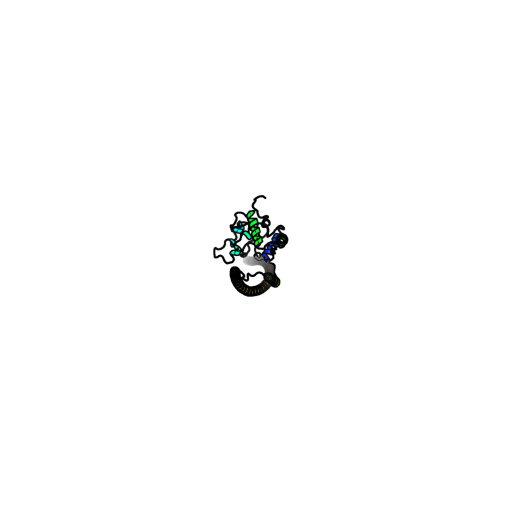9.073 -6.333 1.00 88.12 117 PRO A N 1
ATOM 972 C CA . PRO A 1 117 ? 1.895 28.027 -7.328 1.00 88.12 117 PRO A CA 1
ATOM 973 C C . PRO A 1 117 ? 1.418 28.624 -8.659 1.00 88.12 117 PRO A C 1
ATOM 975 O O . PRO A 1 117 ? 0.221 28.730 -8.909 1.00 88.12 117 PRO A O 1
ATOM 978 N N . HIS A 1 118 ? 2.353 29.040 -9.511 1.00 91.31 118 HIS A N 1
ATOM 979 C CA . HIS A 1 118 ? 2.062 29.676 -10.794 1.00 91.31 118 HIS A CA 1
ATOM 980 C C . HIS A 1 118 ? 3.076 29.267 -11.863 1.00 91.31 118 HIS A C 1
ATOM 982 O O . HIS A 1 118 ? 4.215 28.934 -11.548 1.00 91.31 118 HIS A O 1
ATOM 988 N N . ILE A 1 119 ? 2.678 29.336 -13.132 1.00 91.56 119 ILE A N 1
ATOM 989 C CA . ILE A 1 119 ? 3.581 29.163 -14.275 1.00 91.56 119 ILE A CA 1
ATOM 990 C C . ILE A 1 119 ? 3.405 30.311 -15.268 1.00 91.56 119 ILE A C 1
ATOM 992 O O . ILE A 1 119 ? 2.281 30.706 -15.592 1.00 91.56 119 ILE A O 1
ATOM 996 N N . THR A 1 120 ? 4.515 30.880 -15.737 1.00 92.62 120 THR A N 1
ATOM 997 C CA . THR A 1 120 ? 4.471 31.927 -16.765 1.00 92.62 120 THR A CA 1
ATOM 998 C C . THR A 1 120 ? 4.150 31.317 -18.139 1.00 92.62 120 THR A C 1
ATOM 1000 O O . THR A 1 120 ? 4.430 30.136 -18.367 1.00 92.62 120 THR A O 1
ATOM 1003 N N . PRO A 1 121 ? 3.568 32.076 -19.087 1.00 91.62 121 PRO A N 1
ATOM 1004 C CA . PRO A 1 121 ? 3.290 31.565 -20.431 1.00 91.62 121 PRO A CA 1
ATOM 1005 C C . PRO A 1 121 ? 4.528 30.993 -21.141 1.00 91.62 121 PRO A C 1
ATOM 1007 O O . PRO A 1 121 ? 4.441 29.920 -21.735 1.00 91.62 121 PRO A O 1
ATOM 1010 N N . ASP A 1 122 ? 5.677 31.661 -21.014 1.00 92.31 122 ASP A N 1
ATOM 1011 C CA . ASP A 1 122 ? 6.938 31.235 -21.634 1.00 92.31 122 ASP A CA 1
ATOM 1012 C C . ASP A 1 122 ? 7.435 29.908 -21.049 1.00 92.31 122 ASP A C 1
ATOM 1014 O O . ASP A 1 122 ? 7.837 28.997 -21.774 1.00 92.31 122 ASP A O 1
ATOM 1018 N N . GLU A 1 123 ? 7.359 29.762 -19.725 1.00 91.69 123 GLU A N 1
ATOM 1019 C CA . GLU A 1 123 ? 7.720 28.519 -19.048 1.00 91.69 123 GLU A CA 1
ATOM 1020 C C . GLU A 1 123 ? 6.761 27.384 -19.393 1.00 91.69 123 GLU A C 1
ATOM 1022 O O . GLU A 1 123 ? 7.191 26.242 -19.525 1.00 91.69 123 GLU A O 1
ATOM 1027 N N . LEU A 1 124 ? 5.473 27.671 -19.581 1.00 92.75 124 LEU A N 1
ATOM 1028 C CA . LEU A 1 124 ? 4.521 26.652 -19.998 1.00 92.75 124 LEU A CA 1
ATOM 1029 C C . LEU A 1 124 ? 4.842 26.110 -21.397 1.00 92.75 124 LEU A C 1
ATOM 1031 O O . LEU A 1 124 ? 4.736 24.903 -21.619 1.00 92.75 124 LEU A O 1
ATOM 1035 N N . GLU A 1 125 ? 5.219 26.969 -22.342 1.00 91.44 125 GLU A N 1
ATOM 1036 C CA . GLU A 1 125 ? 5.615 26.514 -23.678 1.00 91.44 125 GLU A CA 1
ATOM 1037 C C . GLU A 1 125 ? 6.910 25.691 -23.637 1.00 91.44 125 GLU A C 1
ATOM 1039 O O . GLU A 1 125 ? 6.997 24.644 -24.284 1.00 91.44 125 GLU A O 1
ATOM 1044 N N . GLU A 1 126 ? 7.871 26.078 -22.797 1.00 91.00 126 GLU A N 1
ATOM 1045 C CA . GLU A 1 126 ? 9.087 25.291 -22.572 1.00 91.00 126 GLU A CA 1
ATOM 1046 C C . GLU A 1 126 ? 8.781 23.935 -21.913 1.00 91.00 126 GLU A C 1
ATOM 1048 O O . GLU A 1 126 ? 9.263 22.895 -22.365 1.00 91.00 126 GLU A O 1
ATOM 1053 N N . TRP A 1 127 ? 7.908 23.906 -20.903 1.00 93.38 127 TRP A N 1
ATOM 1054 C CA . TRP A 1 127 ? 7.452 22.666 -20.275 1.00 93.38 127 TRP A CA 1
ATOM 1055 C C . TRP A 1 127 ? 6.801 21.729 -21.300 1.00 93.38 127 TRP A C 1
ATOM 1057 O O . TRP A 1 127 ? 7.150 20.550 -21.377 1.00 93.38 127 TRP A O 1
ATOM 1067 N N . LYS A 1 128 ? 5.910 22.251 -22.156 1.00 90.94 128 LYS A N 1
ATOM 1068 C CA . LYS A 1 128 ? 5.275 21.470 -23.233 1.00 90.94 128 LYS A CA 1
ATOM 1069 C C . LYS A 1 128 ? 6.307 20.911 -24.206 1.00 90.94 128 LYS A C 1
ATOM 1071 O O . LYS A 1 128 ? 6.199 19.752 -24.606 1.00 90.94 128 LYS A O 1
ATOM 1076 N N . LYS A 1 129 ? 7.302 21.713 -24.594 1.00 89.88 129 LYS A N 1
ATOM 1077 C CA . LYS A 1 129 ? 8.390 21.281 -25.480 1.00 89.88 129 LYS A CA 1
ATOM 1078 C C . LYS A 1 129 ? 9.159 20.110 -24.868 1.00 89.88 129 LYS A C 1
ATOM 1080 O O . LYS A 1 129 ? 9.371 19.107 -25.545 1.00 89.88 129 LYS A O 1
ATOM 1085 N N . GLN A 1 130 ? 9.504 20.191 -23.587 1.00 87.12 130 GLN A N 1
ATOM 1086 C CA . GLN A 1 130 ? 10.205 19.110 -22.894 1.00 87.12 130 GLN A CA 1
ATOM 1087 C C . GLN A 1 130 ? 9.333 17.855 -22.724 1.00 87.12 130 GLN A C 1
ATOM 1089 O O . GLN A 1 130 ? 9.816 16.742 -22.917 1.00 87.12 130 GLN A O 1
ATOM 1094 N N . MET A 1 131 ? 8.033 18.008 -22.459 1.00 84.81 131 MET A N 1
ATOM 1095 C CA . MET A 1 131 ? 7.094 16.878 -22.397 1.00 84.81 131 MET A CA 1
ATOM 1096 C C . MET A 1 131 ? 6.948 16.148 -23.739 1.00 84.81 131 MET A C 1
ATOM 1098 O O . MET A 1 131 ? 6.833 14.922 -23.760 1.00 84.81 131 MET A O 1
ATOM 1102 N N . ARG A 1 132 ? 7.005 16.873 -24.866 1.00 85.44 132 ARG A N 1
ATOM 1103 C CA . ARG A 1 132 ? 7.042 16.265 -26.210 1.00 85.44 132 ARG A CA 1
ATOM 1104 C C . ARG A 1 132 ? 8.318 15.452 -26.425 1.00 85.44 132 ARG A C 1
ATOM 1106 O O . ARG A 1 132 ? 8.240 14.337 -26.927 1.00 85.44 132 ARG A O 1
ATOM 1113 N N . LEU A 1 133 ? 9.470 15.973 -25.996 1.00 83.12 133 LEU A N 1
ATOM 1114 C CA . LEU A 1 133 ? 10.756 15.266 -26.089 1.00 83.12 133 LEU A CA 1
ATOM 1115 C C . LEU A 1 133 ? 10.789 13.981 -25.247 1.00 83.12 133 LEU A C 1
ATOM 1117 O O . LEU A 1 133 ? 11.451 13.020 -25.624 1.00 83.12 133 LEU A O 1
ATOM 1121 N N . MET A 1 134 ? 10.035 13.933 -24.147 1.00 76.88 134 MET A N 1
ATOM 1122 C CA . MET A 1 134 ? 9.887 12.744 -23.296 1.00 76.88 134 MET A CA 1
ATOM 1123 C C . MET A 1 134 ? 8.959 11.665 -23.893 1.00 76.88 134 MET A C 1
ATOM 1125 O O . MET A 1 134 ? 8.739 10.635 -23.257 1.00 76.88 134 MET A O 1
ATOM 1129 N N . GLY A 1 135 ? 8.391 11.878 -25.088 1.00 75.88 135 GLY A N 1
ATOM 1130 C CA . GLY A 1 135 ? 7.536 10.898 -25.768 1.00 75.88 135 GLY A CA 1
ATOM 1131 C C . GLY A 1 135 ? 6.144 10.729 -25.147 1.00 75.88 135 GLY A C 1
ATOM 1132 O O . GLY A 1 135 ? 5.499 9.705 -25.349 1.00 75.88 135 GLY A O 1
ATOM 1133 N N . TRP A 1 136 ? 5.673 11.714 -24.373 1.00 63.22 136 TRP A N 1
ATOM 1134 C CA . TRP A 1 136 ? 4.376 11.677 -23.677 1.00 63.22 136 TRP A CA 1
ATOM 1135 C C . TRP A 1 136 ? 3.197 12.204 -24.510 1.00 63.22 136 TRP A C 1
ATOM 1137 O O . TRP A 1 136 ? 2.109 12.438 -23.979 1.00 63.22 136 TRP A O 1
ATOM 1147 N N . THR A 1 137 ? 3.373 12.386 -25.817 1.00 55.47 137 THR A N 1
ATOM 1148 C CA . THR A 1 137 ? 2.272 12.753 -26.709 1.00 55.47 137 THR A CA 1
ATOM 1149 C C . THR A 1 137 ? 1.309 11.582 -26.885 1.00 55.47 137 THR A C 1
ATOM 1151 O O . THR A 1 137 ? 1.671 10.458 -27.234 1.00 55.47 137 THR A O 1
ATOM 1154 N N . THR A 1 138 ? 0.034 11.853 -26.614 1.00 54.75 138 THR A N 1
ATOM 1155 C CA . THR A 1 138 ? -1.069 10.904 -26.784 1.00 54.75 138 THR A CA 1
ATOM 1156 C C . THR A 1 138 ? -1.100 10.419 -28.238 1.00 54.75 138 THR A C 1
ATOM 1158 O O . THR A 1 138 ? -0.947 11.231 -29.150 1.00 54.75 138 THR A O 1
ATOM 1161 N N . LYS A 1 139 ? -1.386 9.130 -28.493 1.00 51.09 139 LYS A N 1
ATOM 1162 C CA . LYS A 1 139 ? -1.574 8.584 -29.861 1.00 51.09 139 LYS A CA 1
ATOM 1163 C C . LYS A 1 139 ? -2.512 9.438 -30.743 1.00 51.09 139 LYS A C 1
ATOM 1165 O O . LYS A 1 139 ? -2.348 9.448 -31.956 1.00 51.09 139 LYS A O 1
ATOM 1170 N N . GLN A 1 140 ? -3.450 10.182 -30.146 1.00 43.66 140 GLN A N 1
ATOM 1171 C CA . GLN A 1 140 ? -4.340 11.129 -30.837 1.00 43.66 140 GLN A CA 1
ATOM 1172 C C . GLN A 1 140 ? -3.655 12.407 -31.362 1.00 43.66 140 GLN A C 1
ATOM 1174 O O . GLN A 1 140 ? -4.092 12.938 -32.374 1.00 43.66 140 GLN A O 1
ATOM 1179 N N . GLU A 1 141 ? -2.587 12.899 -30.731 1.00 48.19 141 GLU A N 1
ATOM 1180 C CA . GLU A 1 141 ? -1.808 14.041 -31.244 1.00 48.19 141 GLU A CA 1
ATOM 1181 C C . GLU A 1 141 ? -0.740 13.584 -32.243 1.00 48.19 141 GLU A C 1
ATOM 1183 O O . GLU A 1 141 ? -0.500 14.275 -33.230 1.00 48.19 141 GLU A O 1
ATOM 1188 N N . ALA A 1 142 ? -0.176 12.384 -32.059 1.00 49.19 142 ALA A N 1
ATOM 1189 C CA . ALA A 1 142 ? 0.718 11.766 -33.040 1.00 49.19 142 ALA A CA 1
ATOM 1190 C C . ALA A 1 142 ? 0.002 11.466 -34.374 1.00 49.19 142 ALA A C 1
ATOM 1192 O O . ALA A 1 142 ? 0.585 11.644 -35.438 1.00 49.19 142 ALA A O 1
ATOM 1193 N N . LEU A 1 143 ? -1.284 11.091 -34.338 1.00 47.47 143 LEU A N 1
ATOM 1194 C CA . LEU A 1 143 ? -2.107 10.925 -35.545 1.00 47.47 143 LEU A CA 1
ATOM 1195 C C . LEU A 1 143 ? -2.382 12.249 -36.280 1.00 47.47 143 LEU A C 1
ATOM 1197 O O . LEU A 1 143 ? -2.487 12.241 -37.501 1.00 47.47 143 LEU A O 1
ATOM 1201 N N . ASN A 1 144 ? -2.442 13.379 -35.567 1.00 49.94 144 ASN A N 1
ATOM 1202 C CA . ASN A 1 144 ? -2.698 14.691 -36.173 1.00 49.94 144 ASN A CA 1
ATOM 1203 C C . ASN A 1 144 ? -1.418 15.426 -36.611 1.00 49.94 144 ASN A C 1
ATOM 1205 O O . ASN A 1 144 ? -1.494 16.294 -37.475 1.00 49.94 144 ASN A O 1
ATOM 1209 N N . GLN A 1 145 ? -0.247 15.094 -36.052 1.00 48.44 145 GLN A N 1
ATOM 1210 C CA . GLN A 1 145 ? 1.042 15.668 -36.473 1.00 48.44 145 GLN A CA 1
ATOM 1211 C C . GLN A 1 145 ? 1.721 14.873 -37.596 1.00 48.44 145 GLN A C 1
ATOM 1213 O O . GLN A 1 145 ? 2.427 15.461 -38.408 1.00 48.44 145 GLN A O 1
ATOM 1218 N N . ASN A 1 146 ? 1.430 13.577 -37.739 1.00 46.56 146 ASN A N 1
ATOM 1219 C CA . ASN A 1 146 ? 1.949 12.775 -38.854 1.00 46.56 146 ASN A CA 1
ATOM 1220 C C . ASN A 1 146 ? 1.240 13.045 -40.199 1.00 46.56 146 ASN A C 1
ATOM 1222 O O . ASN A 1 146 ? 1.598 12.438 -41.204 1.00 46.56 146 ASN A O 1
ATOM 1226 N N . GLY A 1 147 ? 0.252 13.949 -40.236 1.00 45.09 147 GLY A N 1
ATOM 1227 C CA . GLY A 1 147 ? -0.385 14.417 -41.474 1.00 45.09 147 GLY A CA 1
ATOM 1228 C C . GLY A 1 147 ? 0.323 15.600 -42.146 1.00 45.09 147 GLY A C 1
ATOM 1229 O O . GLY A 1 147 ? -0.065 15.986 -43.244 1.00 45.09 147 GLY A O 1
ATOM 1230 N N . ALA A 1 148 ? 1.336 16.195 -41.511 1.00 46.66 148 ALA A N 1
ATOM 1231 C CA . ALA A 1 148 ? 2.032 17.356 -42.055 1.00 46.66 148 ALA A CA 1
ATOM 1232 C C . ALA A 1 148 ? 3.471 17.414 -41.535 1.00 46.66 148 ALA A C 1
ATOM 1234 O O . ALA A 1 148 ? 3.735 18.119 -40.572 1.00 46.66 148 ALA A O 1
ATOM 1235 N N . THR A 1 149 ? 4.352 16.643 -42.178 1.00 47.09 149 THR A N 1
ATOM 1236 C CA . THR A 1 149 ? 5.808 16.841 -42.366 1.00 47.09 149 THR A CA 1
ATOM 1237 C C . THR A 1 149 ? 6.499 15.483 -42.333 1.00 47.09 149 THR A C 1
ATOM 1239 O O . THR A 1 149 ? 7.019 15.067 -41.306 1.00 47.09 149 THR A O 1
ATOM 1242 N N . ASN A 1 150 ? 6.457 14.784 -43.461 1.00 45.41 150 ASN A N 1
ATOM 1243 C CA . ASN A 1 150 ? 7.514 13.886 -43.924 1.00 45.41 150 ASN A CA 1
ATOM 1244 C C . ASN A 1 150 ? 7.390 13.838 -45.450 1.00 45.41 150 ASN A C 1
ATOM 1246 O O . ASN A 1 150 ? 7.068 12.814 -46.037 1.00 45.41 150 ASN A O 1
ATOM 1250 N N . ASP A 1 151 ? 7.587 15.004 -46.064 1.00 39.22 151 ASP A N 1
ATOM 1251 C CA . ASP A 1 151 ? 7.911 15.123 -47.481 1.00 39.22 151 ASP A CA 1
ATOM 1252 C C . ASP A 1 151 ? 9.305 15.742 -47.580 1.00 39.22 151 ASP A C 1
ATOM 1254 O O . ASP A 1 151 ? 9.493 16.917 -47.870 1.00 39.22 151 ASP A O 1
ATOM 1258 N N . HIS A 1 152 ? 10.287 14.944 -47.177 1.00 42.72 152 HIS A N 1
ATOM 1259 C CA . HIS A 1 152 ? 11.668 15.081 -47.612 1.00 42.72 152 HIS A CA 1
ATOM 1260 C C . HIS A 1 152 ? 12.154 13.682 -47.967 1.00 42.72 152 HIS A C 1
ATOM 1262 O O . HIS A 1 152 ? 13.059 13.120 -47.354 1.00 42.72 152 HIS A O 1
ATOM 1268 N N . THR A 1 153 ? 11.510 13.120 -48.988 1.00 38.31 153 THR A N 1
ATOM 1269 C CA . THR A 1 153 ? 12.219 12.270 -49.937 1.00 38.31 153 THR A CA 1
ATOM 1270 C C . THR A 1 153 ? 13.170 13.185 -50.707 1.00 38.31 153 THR A C 1
ATOM 1272 O O . THR A 1 153 ? 12.896 13.627 -51.815 1.00 38.31 153 THR A O 1
ATOM 1275 N N . ASN A 1 154 ? 14.333 13.476 -50.119 1.00 43.41 154 ASN A N 1
ATOM 1276 C CA . ASN A 1 154 ? 15.512 13.661 -50.957 1.00 43.41 154 ASN A CA 1
ATOM 1277 C C . ASN A 1 154 ? 15.919 12.266 -51.449 1.00 43.41 154 ASN A C 1
ATOM 1279 O O . ASN A 1 154 ? 16.955 11.733 -51.066 1.00 43.41 154 ASN A O 1
ATOM 1283 N N . ASP A 1 155 ? 15.077 11.704 -52.321 1.00 40.19 155 ASP A N 1
ATOM 1284 C CA . ASP A 1 155 ? 15.526 10.892 -53.445 1.00 40.19 155 ASP A CA 1
ATOM 1285 C C . ASP A 1 155 ? 16.201 11.857 -54.427 1.00 40.19 155 ASP A C 1
ATOM 1287 O O . ASP A 1 155 ? 15.755 12.094 -55.550 1.00 40.19 155 ASP A O 1
ATOM 1291 N N . GLU A 1 156 ? 17.299 12.468 -53.985 1.00 41.25 156 GLU A N 1
ATOM 1292 C CA . GLU A 1 156 ? 18.290 12.930 -54.932 1.00 41.25 156 GLU A CA 1
ATOM 1293 C C . GLU A 1 156 ? 19.016 11.662 -55.340 1.00 41.25 156 GLU A C 1
ATOM 1295 O O . GLU A 1 156 ? 19.901 11.168 -54.646 1.00 41.25 156 GLU A O 1
ATOM 1300 N N . ALA A 1 157 ? 18.479 11.075 -56.406 1.00 43.78 157 ALA A N 1
ATOM 1301 C CA . ALA A 1 157 ? 18.938 9.875 -57.054 1.00 43.78 157 ALA A CA 1
ATOM 1302 C C . ALA A 1 157 ? 20.468 9.756 -56.992 1.00 43.78 157 ALA A C 1
ATOM 1304 O O . ALA A 1 157 ? 21.186 10.232 -57.874 1.00 43.78 157 ALA A O 1
ATOM 1305 N N . THR A 1 158 ? 20.966 8.980 -56.027 1.00 47.50 158 THR A N 1
ATOM 1306 C CA . THR A 1 158 ? 22.003 8.019 -56.365 1.00 47.50 158 THR A CA 1
ATOM 1307 C C . THR A 1 158 ? 21.319 7.112 -57.366 1.00 47.50 158 THR A C 1
ATOM 1309 O O . THR A 1 158 ? 20.611 6.177 -56.998 1.00 47.50 158 THR A O 1
ATOM 1312 N N . LYS A 1 159 ? 21.411 7.476 -58.650 1.00 50.38 159 LYS A N 1
ATOM 1313 C CA . LYS A 1 159 ? 21.197 6.519 -59.720 1.00 50.38 159 LYS A CA 1
ATOM 1314 C C . LYS A 1 159 ? 22.066 5.336 -59.321 1.00 50.38 159 LYS A C 1
ATOM 1316 O O . LYS A 1 159 ? 23.289 5.444 -59.372 1.00 50.38 159 LYS A O 1
ATOM 1321 N N . ASP A 1 160 ? 21.434 4.263 -58.860 1.00 51.12 160 ASP A N 1
ATOM 1322 C CA . ASP A 1 160 ? 22.000 2.929 -58.914 1.00 51.12 160 ASP A CA 1
ATOM 1323 C C . ASP A 1 160 ? 22.221 2.678 -60.404 1.00 51.12 160 ASP A C 1
ATOM 1325 O O . ASP A 1 160 ? 21.377 2.140 -61.122 1.00 51.12 160 ASP A O 1
ATOM 1329 N N . VAL A 1 161 ? 23.330 3.214 -60.913 1.00 54.69 161 VAL A N 1
ATOM 1330 C CA . VAL A 1 161 ? 23.875 2.817 -62.191 1.00 54.69 161 VAL A CA 1
ATOM 1331 C C . VAL A 1 161 ? 24.255 1.372 -61.936 1.00 54.69 161 VAL A C 1
ATOM 1333 O O . VAL A 1 161 ? 25.207 1.097 -61.204 1.00 54.69 161 VAL A O 1
ATOM 1336 N N . SER A 1 162 ? 23.427 0.454 -62.443 1.00 59.12 162 SER A N 1
ATOM 1337 C CA . SER A 1 162 ? 23.736 -0.973 -62.439 1.00 59.12 162 SER A CA 1
ATOM 1338 C C . SER A 1 162 ? 25.206 -1.129 -62.835 1.00 59.12 162 SER A C 1
ATOM 1340 O O . SER A 1 162 ? 25.623 -0.436 -63.770 1.00 59.12 162 SER A O 1
ATOM 1342 N N . PRO A 1 163 ? 26.002 -1.983 -62.170 1.00 67.31 163 PRO A N 1
ATOM 1343 C CA . PRO A 1 163 ? 27.391 -2.215 -62.559 1.00 67.31 163 PRO A CA 1
ATOM 1344 C C . PRO A 1 163 ? 27.533 -2.426 -64.073 1.00 67.31 163 PRO A C 1
ATOM 1346 O O . PRO A 1 163 ? 28.460 -1.900 -64.678 1.00 67.31 163 PRO A O 1
ATOM 1349 N N . ASP A 1 164 ? 26.540 -3.068 -64.691 1.00 66.38 164 ASP A N 1
ATOM 1350 C CA . ASP A 1 164 ? 26.466 -3.287 -66.135 1.00 66.38 164 ASP A CA 1
ATOM 1351 C C . ASP A 1 164 ? 26.269 -1.989 -66.943 1.00 66.38 164 ASP A C 1
ATOM 1353 O O . ASP A 1 164 ? 26.918 -1.799 -67.963 1.00 66.38 164 ASP A O 1
ATOM 1357 N N . ALA A 1 165 ? 25.455 -1.041 -66.465 1.00 72.81 165 ALA A N 1
ATOM 1358 C CA . ALA A 1 165 ? 25.263 0.258 -67.118 1.00 72.81 165 ALA A CA 1
ATOM 1359 C C . ALA A 1 165 ? 26.503 1.162 -66.998 1.00 72.81 165 ALA A C 1
ATOM 1361 O O . ALA A 1 165 ? 26.800 1.925 -67.913 1.00 72.81 165 ALA A O 1
ATOM 1362 N N . ALA A 1 166 ? 27.253 1.052 -65.895 1.00 68.88 166 ALA A N 1
ATOM 1363 C CA . ALA A 1 166 ? 28.521 1.760 -65.729 1.00 68.88 166 ALA A CA 1
ATOM 1364 C C . ALA A 1 166 ? 29.614 1.163 -66.632 1.00 68.88 166 ALA A C 1
ATOM 1366 O O . ALA A 1 166 ? 30.411 1.901 -67.208 1.00 68.88 166 ALA A O 1
ATOM 1367 N N . VAL A 1 167 ? 29.633 -0.165 -66.789 1.00 73.88 167 VAL A N 1
ATOM 1368 C CA . VAL A 1 167 ? 30.545 -0.866 -67.706 1.00 73.88 167 VAL A CA 1
ATOM 1369 C C . VAL A 1 167 ? 30.217 -0.543 -69.165 1.00 73.88 167 VAL A C 1
ATOM 1371 O O . VAL A 1 167 ? 31.139 -0.281 -69.934 1.00 73.88 167 VAL A O 1
ATOM 1374 N N . ASP A 1 168 ? 28.938 -0.471 -69.535 1.00 75.12 168 ASP A N 1
ATOM 1375 C CA . ASP A 1 168 ? 28.510 -0.093 -70.888 1.00 75.12 168 ASP A CA 1
ATOM 1376 C C . ASP A 1 168 ? 28.866 1.362 -71.233 1.00 75.12 168 ASP A C 1
ATOM 1378 O O . ASP A 1 168 ? 29.239 1.659 -72.367 1.00 75.12 168 ASP A O 1
ATOM 1382 N N . GLU A 1 169 ? 28.803 2.281 -70.267 1.00 73.50 169 GLU A N 1
ATOM 1383 C CA . GLU A 1 169 ? 29.199 3.680 -70.468 1.00 73.50 169 GLU A CA 1
ATOM 1384 C C . GLU A 1 169 ? 30.726 3.831 -70.603 1.00 73.50 169 GLU A C 1
ATOM 1386 O O . GLU A 1 169 ? 31.203 4.617 -71.423 1.00 73.50 169 GLU A O 1
ATOM 1391 N N . ILE A 1 170 ? 31.502 3.012 -69.883 1.00 71.31 170 ILE A N 1
ATOM 1392 C CA . ILE A 1 170 ? 32.964 2.920 -70.039 1.00 71.31 170 ILE A CA 1
ATOM 1393 C C . ILE A 1 170 ? 33.338 2.313 -71.396 1.00 71.31 170 ILE A C 1
ATOM 1395 O O . ILE A 1 170 ? 34.220 2.842 -72.068 1.00 71.31 170 ILE A O 1
ATOM 1399 N N . MET A 1 171 ? 32.656 1.248 -71.827 1.00 74.00 171 MET A N 1
ATOM 1400 C CA . MET A 1 171 ? 32.852 0.641 -73.150 1.00 74.00 171 MET A CA 1
ATOM 1401 C C . MET A 1 171 ? 32.537 1.634 -74.275 1.00 74.00 171 MET A C 1
ATOM 1403 O O . MET A 1 171 ? 33.308 1.745 -75.222 1.00 74.00 171 MET A O 1
ATOM 1407 N N . LYS A 1 172 ? 31.471 2.431 -74.138 1.00 74.31 172 LYS A N 1
ATOM 1408 C CA . LYS A 1 172 ? 31.147 3.502 -75.094 1.00 74.31 172 LYS A CA 1
ATOM 1409 C C . LYS A 1 172 ? 32.212 4.593 -75.169 1.00 74.31 172 LYS A C 1
ATOM 1411 O O . LYS A 1 172 ? 32.501 5.079 -76.253 1.00 74.31 172 LYS A O 1
ATOM 1416 N N . MET A 1 173 ? 32.806 4.969 -74.037 1.00 63.56 173 MET A N 1
ATOM 1417 C CA . MET A 1 173 ? 33.905 5.941 -74.016 1.00 63.56 173 MET A CA 1
ATOM 1418 C C . MET A 1 173 ? 35.204 5.397 -74.633 1.00 63.56 173 MET A C 1
ATOM 1420 O O . MET A 1 173 ? 36.051 6.195 -75.023 1.00 63.56 173 MET A O 1
ATOM 1424 N N . LEU A 1 174 ? 35.365 4.071 -74.718 1.00 62.09 174 LEU A N 1
ATOM 1425 C CA . LEU A 1 174 ? 36.522 3.417 -75.339 1.00 62.09 174 LEU A CA 1
ATOM 1426 C C . LEU A 1 174 ? 36.352 3.205 -76.854 1.00 62.09 174 LEU A C 1
ATOM 1428 O O . LEU A 1 174 ? 37.352 3.194 -77.562 1.00 62.09 174 LEU A O 1
ATOM 1432 N N . ASP A 1 175 ? 35.119 3.068 -77.352 1.00 63.09 175 ASP A N 1
ATOM 1433 C CA . ASP A 1 175 ? 34.836 2.864 -78.785 1.00 63.09 175 ASP A CA 1
ATOM 1434 C C . ASP A 1 175 ? 34.899 4.166 -79.617 1.00 63.09 175 ASP A C 1
ATOM 1436 O O . ASP A 1 175 ? 35.167 4.114 -80.814 1.00 63.09 175 ASP A O 1
ATOM 1440 N N . ASP A 1 176 ? 34.699 5.343 -79.008 1.00 56.28 176 ASP A N 1
ATOM 1441 C CA . ASP A 1 176 ? 34.709 6.638 -79.718 1.00 56.28 176 ASP A CA 1
ATOM 1442 C C . ASP A 1 176 ? 36.117 7.284 -79.833 1.00 56.28 176 ASP A C 1
ATOM 1444 O O . ASP A 1 176 ? 36.259 8.373 -80.400 1.00 56.28 176 ASP A O 1
ATOM 1448 N N . SER A 1 177 ? 37.182 6.657 -79.311 1.00 54.41 177 SER A N 1
ATOM 1449 C CA . SER A 1 177 ? 38.541 7.229 -79.289 1.00 54.41 177 SER A CA 1
ATOM 1450 C C . SER A 1 177 ? 39.414 6.785 -80.471 1.00 54.41 177 SER A C 1
ATOM 1452 O O . SER A 1 177 ? 40.496 6.237 -80.283 1.00 54.41 177 SER A O 1
ATOM 1454 N N . ASP A 1 178 ? 38.983 7.075 -81.696 1.00 53.53 178 ASP A N 1
ATOM 1455 C CA . ASP A 1 178 ? 39.770 6.878 -82.930 1.00 53.53 178 ASP A CA 1
ATOM 1456 C C . ASP A 1 178 ? 40.734 8.062 -83.218 1.00 53.53 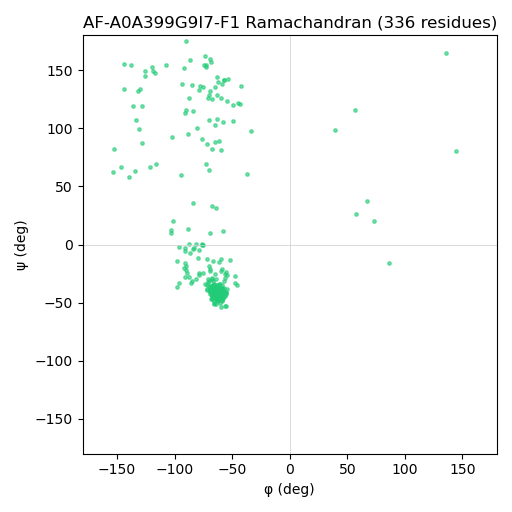178 ASP A C 1
ATOM 1458 O O . ASP A 1 178 ? 40.972 8.459 -84.361 1.00 53.53 178 ASP A O 1
ATOM 1462 N N . THR A 1 179 ? 41.316 8.669 -82.175 1.00 54.88 179 THR A N 1
ATOM 1463 C CA . THR A 1 179 ? 42.354 9.705 -82.324 1.00 54.88 179 THR A CA 1
ATOM 1464 C C . THR A 1 179 ? 43.595 9.391 -81.496 1.00 54.88 179 THR A C 1
ATOM 1466 O O . THR A 1 179 ? 43.526 9.364 -80.271 1.00 54.88 179 THR A O 1
ATOM 1469 N N . ASP A 1 180 ? 44.713 9.244 -82.210 1.00 53.41 180 ASP A N 1
ATOM 1470 C CA . ASP A 1 180 ? 46.138 9.134 -81.840 1.00 53.41 180 ASP A CA 1
ATOM 1471 C C . ASP A 1 180 ? 46.619 10.016 -80.649 1.00 53.41 180 ASP A C 1
ATOM 1473 O O . ASP A 1 180 ? 47.494 10.876 -80.762 1.00 53.41 180 ASP A O 1
ATOM 1477 N N . THR A 1 181 ? 46.069 9.837 -79.448 1.00 53.84 181 THR A N 1
ATOM 1478 C CA . THR A 1 181 ? 46.593 10.395 -78.185 1.00 53.84 181 THR A CA 1
ATOM 1479 C C . THR A 1 181 ? 46.310 9.404 -77.051 1.00 53.84 181 THR A C 1
ATOM 1481 O O . THR A 1 181 ? 45.540 9.648 -76.126 1.00 53.84 181 THR A O 1
ATOM 1484 N N . ASP A 1 182 ? 46.986 8.263 -77.164 1.00 56.28 182 ASP A N 1
ATOM 1485 C CA . ASP A 1 182 ? 46.987 7.053 -76.327 1.00 56.28 182 ASP A CA 1
ATOM 1486 C C . ASP A 1 182 ? 47.493 7.213 -74.876 1.00 56.28 182 ASP A C 1
ATOM 1488 O O . ASP A 1 182 ? 48.061 6.292 -74.285 1.00 56.28 182 ASP A O 1
ATOM 1492 N N . MET A 1 183 ? 47.307 8.364 -74.233 1.00 63.69 183 MET A N 1
ATOM 1493 C CA . MET A 1 183 ? 47.653 8.490 -72.817 1.00 63.69 183 MET A CA 1
ATOM 1494 C C . MET A 1 183 ? 46.535 9.169 -72.048 1.00 63.69 183 MET A C 1
ATOM 1496 O O . MET A 1 183 ? 46.384 10.390 -72.091 1.00 63.69 183 MET A O 1
ATOM 1500 N N . ILE A 1 184 ? 45.812 8.373 -71.248 1.00 64.06 184 ILE A N 1
ATOM 1501 C CA . ILE A 1 184 ? 45.142 8.890 -70.051 1.00 64.06 184 ILE A CA 1
ATOM 1502 C C . ILE A 1 184 ? 46.173 9.785 -69.349 1.00 64.06 184 ILE A C 1
ATOM 1504 O O . ILE A 1 184 ? 47.267 9.298 -69.033 1.00 64.06 184 ILE A O 1
ATOM 1508 N N . PRO A 1 185 ? 45.885 11.080 -69.129 1.00 76.94 185 PRO A N 1
ATOM 1509 C CA . PRO A 1 185 ? 46.841 11.971 -68.499 1.00 76.94 185 PRO A CA 1
ATOM 1510 C C . PRO A 1 185 ? 47.271 11.353 -67.172 1.00 76.94 185 PRO A C 1
ATOM 1512 O O . PRO A 1 185 ? 46.423 11.068 -66.327 1.00 76.94 185 PRO A O 1
ATOM 1515 N N . TYR A 1 186 ? 48.574 11.141 -66.982 1.00 77.69 186 TYR A N 1
ATOM 1516 C CA . TYR A 1 186 ? 49.144 10.554 -65.761 1.00 77.69 186 TYR A CA 1
ATOM 1517 C C . TYR A 1 186 ? 48.576 11.206 -64.484 1.00 77.69 186 TYR A C 1
ATOM 1519 O O . TYR A 1 186 ? 48.326 10.541 -63.482 1.00 77.69 186 TYR A O 1
ATOM 1527 N N . THR A 1 187 ? 48.258 12.500 -64.556 1.00 84.19 187 THR A N 1
ATOM 1528 C CA . THR A 1 187 ? 47.582 13.274 -63.511 1.00 84.19 187 THR A CA 1
ATOM 1529 C C . THR A 1 187 ? 46.243 12.671 -63.062 1.00 84.19 187 THR A C 1
ATOM 1531 O O . THR A 1 187 ? 45.986 12.600 -61.864 1.00 84.19 187 THR A O 1
ATOM 1534 N N . ARG A 1 188 ? 45.408 12.181 -63.989 1.00 86.50 188 ARG A N 1
ATOM 1535 C CA . ARG A 1 188 ? 44.111 11.564 -63.668 1.00 86.50 188 ARG A CA 1
ATOM 1536 C C . ARG A 1 188 ? 44.279 10.214 -62.972 1.00 86.50 188 ARG A C 1
ATOM 1538 O O . ARG A 1 188 ? 43.501 9.897 -62.078 1.00 86.50 188 ARG A O 1
ATOM 1545 N N . VAL A 1 189 ? 45.303 9.444 -63.347 1.00 86.69 189 VAL A N 1
ATOM 1546 C CA . VAL A 1 189 ? 45.641 8.172 -62.686 1.00 86.69 189 VAL A CA 1
ATOM 1547 C C . VAL A 1 189 ? 46.039 8.422 -61.230 1.00 86.69 189 VAL A C 1
ATOM 1549 O O . VAL A 1 189 ? 45.480 7.800 -60.333 1.00 86.69 189 VAL A O 1
ATOM 1552 N N . VAL A 1 190 ? 46.911 9.403 -60.981 1.00 90.38 190 VAL A N 1
ATOM 1553 C CA . VAL A 1 190 ? 47.349 9.769 -59.621 1.00 90.38 190 VAL A CA 1
ATOM 1554 C C . VAL A 1 190 ? 46.184 10.266 -58.749 1.00 90.38 190 VAL A C 1
ATOM 1556 O O . VAL A 1 190 ? 46.113 9.953 -57.560 1.00 90.38 190 VAL A O 1
ATOM 1559 N N . GLU A 1 191 ? 45.246 11.034 -59.312 1.00 91.62 191 GLU A N 1
ATOM 1560 C CA . GLU A 1 191 ? 44.037 11.464 -58.593 1.00 91.62 191 GLU A CA 1
ATOM 1561 C C . GLU A 1 191 ? 43.138 10.284 -58.210 1.00 91.62 191 GLU A C 1
ATOM 1563 O O . GLU A 1 191 ? 42.711 10.191 -57.058 1.00 91.62 191 GLU A O 1
ATOM 1568 N N . LEU A 1 192 ? 42.894 9.365 -59.148 1.00 92.62 192 LEU A N 1
ATOM 1569 C CA . LEU A 1 192 ? 42.099 8.162 -58.906 1.00 92.62 192 LEU A CA 1
ATOM 1570 C C . LEU A 1 192 ? 42.742 7.253 -57.855 1.00 92.62 192 LEU A C 1
ATOM 1572 O O . LEU A 1 192 ? 42.040 6.735 -56.990 1.00 92.62 192 LEU A O 1
ATOM 1576 N N . GLU A 1 193 ? 44.067 7.094 -57.867 1.00 93.12 193 GLU A N 1
ATOM 1577 C CA . GLU A 1 193 ? 44.794 6.352 -56.829 1.00 93.12 193 GLU A CA 1
ATOM 1578 C C . GLU A 1 193 ? 44.600 6.978 -55.443 1.00 93.12 193 GLU A C 1
ATOM 1580 O O . GLU A 1 193 ? 44.372 6.271 -54.458 1.00 93.12 193 GLU A O 1
ATOM 1585 N N . LYS A 1 194 ? 44.621 8.313 -55.357 1.00 95.44 194 LYS A N 1
ATOM 1586 C CA . LYS A 1 194 ? 44.379 9.035 -54.103 1.00 95.44 194 LYS A CA 1
ATOM 1587 C C . LYS A 1 194 ? 42.937 8.879 -53.611 1.00 95.44 194 LYS A C 1
ATOM 1589 O O . LYS A 1 194 ? 42.713 8.721 -52.410 1.00 95.44 194 LYS A O 1
ATOM 1594 N N . GLU A 1 195 ? 41.955 8.929 -54.509 1.00 95.38 195 GLU A N 1
ATOM 1595 C CA . GLU A 1 195 ? 40.544 8.689 -54.178 1.00 95.38 195 GLU A CA 1
ATOM 1596 C C . GLU A 1 195 ? 40.293 7.239 -53.746 1.00 95.38 195 GLU A C 1
ATOM 1598 O O . GLU A 1 195 ? 39.571 6.995 -52.774 1.00 95.38 195 GLU A O 1
ATOM 1603 N N . LEU A 1 196 ? 40.935 6.281 -54.416 1.00 95.25 196 LEU A N 1
ATOM 1604 C CA . LEU A 1 196 ? 40.892 4.865 -54.069 1.00 95.25 196 LEU A CA 1
ATOM 1605 C C . LEU A 1 196 ? 41.456 4.632 -52.664 1.00 95.25 196 LEU A C 1
ATOM 1607 O O . LEU A 1 196 ? 40.830 3.941 -51.860 1.00 95.25 196 LEU A O 1
ATOM 1611 N N . GLU A 1 197 ? 42.599 5.240 -52.340 1.00 95.88 197 GLU A N 1
ATOM 1612 C CA . GLU A 1 197 ? 43.211 5.104 -51.019 1.00 95.88 197 GLU A CA 1
ATOM 1613 C C . GLU A 1 197 ? 42.334 5.721 -49.923 1.00 95.88 197 GLU A C 1
ATOM 1615 O O . GLU A 1 197 ? 42.041 5.072 -48.918 1.00 95.88 197 GLU A O 1
ATOM 1620 N N . LYS A 1 198 ? 41.778 6.915 -50.163 1.00 96.75 198 LYS A N 1
ATOM 1621 C CA . LYS A 1 198 ? 40.794 7.530 -49.258 1.00 96.75 198 LYS A CA 1
ATOM 1622 C C . LYS A 1 198 ? 39.577 6.622 -49.035 1.00 96.75 198 LYS A C 1
ATOM 1624 O O . LYS A 1 198 ? 39.091 6.495 -47.911 1.00 96.75 198 LYS A O 1
ATOM 1629 N N . THR A 1 199 ? 39.080 5.982 -50.090 1.00 96.06 199 THR A N 1
ATOM 1630 C CA . THR A 1 199 ? 37.936 5.063 -50.003 1.00 96.06 199 THR A CA 1
ATOM 1631 C C . THR A 1 199 ? 38.295 3.811 -49.199 1.00 96.06 199 THR A C 1
ATOM 1633 O O . THR A 1 199 ? 37.516 3.380 -48.348 1.00 96.06 199 THR A O 1
ATOM 1636 N N . ARG A 1 200 ? 39.501 3.256 -49.383 1.00 96.31 200 ARG A N 1
ATOM 1637 C CA . ARG A 1 200 ? 40.008 2.120 -48.592 1.00 96.31 200 ARG A CA 1
ATOM 1638 C C . ARG A 1 200 ? 40.107 2.449 -47.106 1.00 96.31 200 ARG A C 1
ATOM 1640 O O . ARG A 1 200 ? 39.680 1.643 -46.276 1.00 96.31 200 ARG A O 1
ATOM 1647 N N . GLU A 1 201 ? 40.607 3.632 -46.760 1.00 96.69 201 GLU A N 1
ATOM 1648 C CA . GLU A 1 201 ? 40.654 4.101 -45.372 1.00 96.69 201 GLU A CA 1
ATOM 1649 C C . GLU A 1 201 ? 39.249 4.217 -44.765 1.00 96.69 201 GLU A C 1
ATOM 1651 O O . GLU A 1 201 ? 39.008 3.751 -43.646 1.00 96.69 201 GLU A O 1
ATOM 1656 N N . GLN A 1 202 ? 38.294 4.779 -45.514 1.00 96.88 202 GLN A N 1
ATOM 1657 C CA . GLN A 1 202 ? 36.901 4.898 -45.078 1.00 96.88 202 GLN A CA 1
ATOM 1658 C C . GLN A 1 202 ? 36.242 3.532 -44.852 1.00 96.88 202 GLN A C 1
ATOM 1660 O O . GLN A 1 202 ? 35.591 3.340 -43.822 1.00 96.88 202 GLN A O 1
ATOM 1665 N N . VAL A 1 203 ? 36.444 2.573 -45.762 1.00 97.44 203 VAL A N 1
ATOM 1666 C CA . VAL A 1 203 ? 35.936 1.196 -45.631 1.00 97.44 203 VAL A CA 1
ATOM 1667 C C . VAL A 1 203 ? 36.562 0.497 -44.423 1.00 97.44 203 VAL A C 1
ATOM 1669 O O . VAL A 1 203 ? 35.847 -0.097 -43.617 1.00 97.44 203 VAL A O 1
ATOM 1672 N N . SER A 1 204 ? 37.875 0.633 -44.222 1.00 96.25 204 SER A N 1
ATOM 1673 C CA . SER A 1 204 ? 38.567 0.100 -43.041 1.00 96.25 204 SER A CA 1
ATOM 1674 C C . SER A 1 204 ? 38.002 0.679 -41.735 1.00 96.25 204 SER A C 1
ATOM 1676 O O . SER A 1 204 ? 37.740 -0.050 -40.775 1.00 96.25 204 SER A O 1
ATOM 1678 N N . GLY A 1 205 ? 37.730 1.988 -41.702 1.00 97.25 205 GLY A N 1
ATOM 1679 C CA . GLY A 1 205 ? 37.089 2.650 -40.564 1.00 97.25 205 GLY A CA 1
ATOM 1680 C C . GLY A 1 205 ? 35.628 2.235 -40.349 1.00 97.25 205 GLY A C 1
ATOM 1681 O O . GLY A 1 205 ? 35.172 2.138 -39.208 1.00 97.25 205 GLY A O 1
ATOM 1682 N N . ALA A 1 206 ? 34.874 1.980 -41.421 1.00 96.50 206 ALA A N 1
ATOM 1683 C CA . ALA A 1 206 ? 33.514 1.454 -41.342 1.00 96.50 206 ALA A CA 1
ATOM 1684 C C . ALA A 1 206 ? 33.491 0.025 -40.777 1.00 96.50 206 ALA A C 1
ATOM 1686 O O . ALA A 1 206 ? 32.727 -0.228 -39.847 1.00 96.50 206 ALA A O 1
ATOM 1687 N N . ASN A 1 207 ? 34.386 -0.856 -41.234 1.00 96.88 207 ASN A N 1
ATOM 1688 C CA . ASN A 1 207 ? 34.485 -2.234 -40.743 1.00 96.88 207 ASN A CA 1
ATOM 1689 C C . ASN A 1 207 ? 34.799 -2.288 -39.243 1.00 96.88 207 ASN A C 1
ATOM 1691 O O . ASN A 1 207 ? 34.087 -2.944 -38.493 1.00 96.88 207 ASN A O 1
ATOM 1695 N N . LYS A 1 208 ? 35.766 -1.494 -38.760 1.00 97.50 208 LYS A N 1
ATOM 1696 C CA . LYS A 1 208 ? 36.069 -1.421 -37.316 1.00 97.50 208 LYS A CA 1
ATOM 1697 C C . LYS A 1 208 ? 34.863 -0.982 -36.476 1.00 97.50 208 LYS A C 1
ATOM 1699 O O . LYS A 1 208 ? 34.662 -1.465 -35.358 1.00 97.50 208 LYS A O 1
ATOM 1704 N N . ARG A 1 209 ? 34.054 -0.049 -36.995 1.00 97.50 209 ARG A N 1
ATOM 1705 C CA . ARG A 1 209 ? 32.811 0.388 -36.336 1.00 97.50 209 ARG A CA 1
ATOM 1706 C C . ARG A 1 209 ? 31.749 -0.710 -36.355 1.00 97.50 209 ARG A C 1
ATOM 1708 O O . ARG A 1 209 ? 31.075 -0.880 -35.342 1.00 97.50 209 ARG A O 1
ATOM 1715 N N . ALA A 1 210 ? 31.628 -1.451 -37.455 1.00 97.25 210 ALA A N 1
ATOM 1716 C CA . ALA A 1 210 ? 30.721 -2.588 -37.569 1.00 97.25 210 ALA A CA 1
ATOM 1717 C C . ALA A 1 210 ? 31.080 -3.695 -36.564 1.00 97.25 210 ALA A C 1
ATOM 1719 O O . ALA A 1 210 ? 30.210 -4.109 -35.801 1.00 97.25 210 ALA A O 1
ATOM 1720 N N . ASP A 1 211 ? 32.359 -4.066 -36.458 1.00 97.25 211 ASP A N 1
ATOM 1721 C CA . ASP A 1 211 ? 32.837 -5.064 -35.488 1.00 97.25 211 ASP A CA 1
ATOM 1722 C C . ASP A 1 211 ? 32.532 -4.639 -34.042 1.00 97.25 211 ASP A C 1
ATOM 1724 O O . ASP A 1 211 ? 32.054 -5.422 -33.216 1.00 97.25 211 ASP A O 1
ATOM 1728 N N . THR A 1 212 ? 32.758 -3.356 -33.735 1.00 97.19 212 THR A N 1
ATOM 1729 C CA . THR A 1 212 ? 32.453 -2.786 -32.414 1.00 97.19 212 THR A CA 1
ATOM 1730 C C . THR A 1 212 ? 30.951 -2.828 -32.121 1.00 97.19 212 THR A C 1
ATOM 1732 O O . THR A 1 212 ? 30.539 -3.198 -31.018 1.00 97.19 212 THR A O 1
ATOM 1735 N N . ALA A 1 213 ? 30.121 -2.470 -33.103 1.00 96.62 213 ALA A N 1
ATOM 1736 C CA . ALA A 1 213 ? 28.669 -2.506 -32.977 1.00 96.62 213 ALA A CA 1
ATOM 1737 C C . ALA A 1 213 ? 28.148 -3.939 -32.788 1.00 96.62 213 ALA A C 1
ATOM 1739 O O . ALA A 1 213 ? 27.296 -4.168 -31.929 1.00 96.62 213 ALA A O 1
ATOM 1740 N N . GLU A 1 214 ? 28.692 -4.914 -33.517 1.00 98.00 214 GLU A N 1
ATOM 1741 C CA . GLU A 1 214 ? 28.333 -6.325 -33.368 1.00 98.00 214 GLU A CA 1
ATOM 1742 C C . GLU A 1 214 ? 28.666 -6.844 -31.959 1.00 98.00 214 GLU A C 1
ATOM 1744 O O . GLU A 1 214 ? 27.851 -7.529 -31.333 1.00 98.00 214 GLU A O 1
ATOM 1749 N N . GLY A 1 215 ? 29.827 -6.461 -31.415 1.00 97.75 215 GLY A N 1
ATOM 1750 C CA . GLY A 1 215 ? 30.194 -6.746 -30.027 1.00 97.75 215 GLY A CA 1
ATOM 1751 C C . GLY A 1 215 ? 29.201 -6.153 -29.021 1.00 97.75 215 GLY A C 1
ATOM 1752 O O . GLY A 1 215 ? 28.744 -6.851 -28.113 1.00 97.75 215 GLY A O 1
ATOM 1753 N N . GLY A 1 216 ? 28.802 -4.892 -29.222 1.00 97.81 216 GLY A N 1
ATOM 1754 C CA . GLY A 1 216 ? 27.794 -4.221 -28.397 1.00 97.81 216 GLY A CA 1
ATOM 1755 C C . GLY A 1 216 ? 26.426 -4.909 -28.442 1.00 97.81 216 GLY A C 1
ATOM 1756 O O . GLY A 1 216 ? 25.802 -5.115 -27.402 1.00 97.81 216 GLY A O 1
ATOM 1757 N N . ILE A 1 217 ? 25.983 -5.343 -29.625 1.00 97.75 217 ILE A N 1
ATOM 1758 C CA . ILE A 1 217 ? 24.721 -6.079 -29.799 1.00 97.75 217 ILE A CA 1
ATOM 1759 C C . ILE A 1 217 ? 24.763 -7.421 -29.057 1.00 97.75 217 ILE A C 1
ATOM 1761 O O . ILE A 1 217 ? 23.792 -7.785 -28.388 1.00 97.75 217 ILE A O 1
ATOM 1765 N N . LYS A 1 218 ? 25.882 -8.154 -29.130 1.00 97.81 218 LYS A N 1
ATOM 1766 C CA . LYS A 1 218 ? 26.053 -9.422 -28.400 1.00 97.81 218 LYS A CA 1
ATOM 1767 C C . LYS A 1 218 ? 25.977 -9.214 -26.886 1.00 97.81 218 LYS A C 1
ATOM 1769 O O .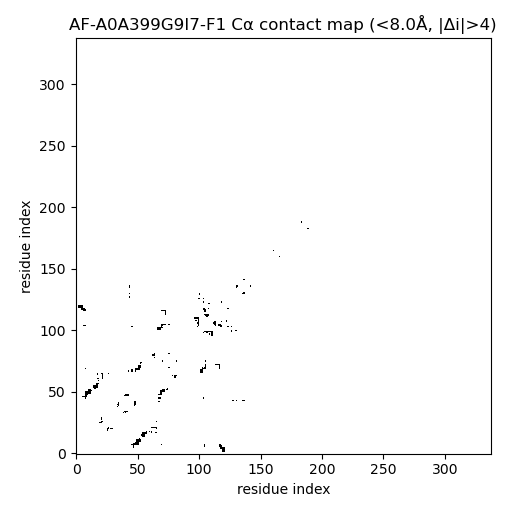 LYS A 1 218 ? 25.268 -9.968 -26.222 1.00 97.81 218 LYS A O 1
ATOM 1774 N N . ALA A 1 219 ? 26.637 -8.181 -26.358 1.00 96.44 219 ALA A N 1
ATOM 1775 C CA . ALA A 1 219 ? 26.578 -7.841 -24.936 1.00 96.44 219 ALA A CA 1
ATOM 1776 C C . ALA A 1 219 ? 25.150 -7.478 -24.491 1.00 96.44 219 ALA A C 1
ATOM 1778 O O . ALA A 1 219 ? 24.628 -8.076 -23.552 1.00 96.44 219 ALA A O 1
ATOM 1779 N N . LEU A 1 220 ? 24.468 -6.598 -25.234 1.00 97.19 220 LEU A N 1
ATOM 1780 C CA . LEU A 1 220 ? 23.082 -6.213 -24.941 1.00 97.19 220 LEU A CA 1
ATOM 1781 C C . LEU A 1 220 ? 22.120 -7.407 -24.955 1.00 97.19 220 LEU A C 1
ATOM 1783 O O . LEU A 1 220 ? 21.182 -7.456 -24.163 1.00 97.19 220 LEU A O 1
ATOM 1787 N N . LYS A 1 221 ? 22.346 -8.391 -25.832 1.00 97.44 221 LYS A N 1
ATOM 1788 C CA . LYS A 1 221 ? 21.534 -9.613 -25.879 1.00 97.44 221 LYS A CA 1
ATOM 1789 C C . LYS A 1 221 ? 21.694 -10.462 -24.613 1.00 97.44 221 LYS A C 1
ATOM 1791 O O . LYS A 1 221 ? 20.708 -11.030 -24.145 1.00 97.44 221 LYS A O 1
ATOM 1796 N N . VAL A 1 222 ? 22.906 -10.539 -24.061 1.00 97.50 222 VAL A N 1
ATOM 1797 C CA . VAL A 1 222 ? 23.177 -11.229 -22.788 1.00 97.50 222 VAL A CA 1
ATOM 1798 C C . VAL A 1 222 ? 22.514 -10.488 -21.629 1.00 97.50 222 VAL A C 1
ATOM 1800 O O . VAL A 1 222 ? 21.799 -11.112 -20.844 1.00 97.50 222 VAL A O 1
ATOM 1803 N N . ASP A 1 223 ? 22.669 -9.165 -21.568 1.00 97.06 223 ASP A N 1
ATOM 1804 C CA . ASP A 1 223 ? 22.061 -8.337 -20.522 1.00 97.06 223 ASP A CA 1
ATOM 1805 C C . ASP A 1 223 ? 20.531 -8.441 -20.541 1.00 97.06 223 ASP A C 1
ATOM 1807 O O . ASP A 1 223 ? 19.903 -8.637 -19.500 1.00 97.06 223 ASP A O 1
ATOM 1811 N N . LEU A 1 224 ? 19.918 -8.402 -21.729 1.00 96.50 224 LEU A N 1
ATOM 1812 C CA . LEU A 1 224 ? 18.472 -8.551 -21.888 1.00 96.50 224 LEU A CA 1
ATOM 1813 C C . LEU A 1 224 ? 17.975 -9.914 -21.387 1.00 96.50 224 LEU A C 1
ATOM 1815 O O . LEU A 1 224 ? 16.936 -9.986 -20.726 1.00 96.50 224 LEU A O 1
ATOM 1819 N N . ALA A 1 225 ? 18.715 -10.991 -21.665 1.00 96.19 225 ALA A N 1
ATOM 1820 C CA . ALA A 1 225 ? 18.390 -12.319 -21.151 1.00 96.19 225 ALA A CA 1
ATOM 1821 C C . ALA A 1 225 ? 18.488 -12.373 -19.615 1.00 96.19 225 ALA A C 1
ATOM 1823 O O . ALA A 1 225 ? 17.606 -12.941 -18.965 1.00 96.19 225 ALA A O 1
ATOM 1824 N N . GLY A 1 226 ? 19.507 -11.729 -19.033 1.00 96.69 226 GLY A N 1
ATOM 1825 C CA . GLY A 1 226 ? 19.656 -11.570 -17.585 1.00 96.69 226 GLY A CA 1
ATOM 1826 C C . GLY A 1 226 ? 18.475 -10.827 -16.959 1.00 96.69 226 GLY A C 1
ATOM 1827 O O . GLY A 1 226 ? 17.796 -11.367 -16.084 1.00 96.69 226 GLY A O 1
ATOM 1828 N N . CYS A 1 227 ? 18.147 -9.642 -17.481 1.00 96.19 227 CYS A N 1
ATOM 1829 C CA . CYS A 1 227 ? 17.005 -8.853 -17.018 1.00 96.19 227 CYS A CA 1
ATOM 1830 C C . CYS A 1 227 ? 15.675 -9.609 -17.148 1.00 96.19 227 CYS A C 1
ATOM 1832 O O . CYS A 1 227 ? 14.832 -9.529 -16.256 1.00 96.19 227 CYS A O 1
ATOM 1834 N N . SER A 1 228 ? 15.478 -10.368 -18.231 1.00 96.69 228 SER A N 1
ATOM 1835 C CA . SER A 1 228 ? 14.272 -11.183 -18.409 1.00 96.69 228 SER A CA 1
ATOM 1836 C C . SER A 1 228 ? 14.149 -12.271 -17.338 1.00 96.69 228 SER A C 1
ATOM 1838 O O . SER A 1 228 ? 13.043 -12.549 -16.869 1.00 96.69 228 SER A O 1
ATOM 1840 N N . ASN A 1 229 ? 15.261 -12.890 -16.942 1.00 97.25 229 ASN A N 1
ATOM 1841 C CA . ASN A 1 229 ? 15.273 -13.902 -15.889 1.00 97.25 229 ASN A CA 1
ATOM 1842 C C . ASN A 1 229 ? 14.993 -13.286 -14.510 1.00 97.25 229 ASN A C 1
ATOM 1844 O O . ASN A 1 229 ? 14.197 -13.821 -13.739 1.00 97.25 229 ASN A O 1
ATOM 1848 N N . ASP A 1 230 ? 15.590 -12.132 -14.218 1.00 96.88 230 ASP A N 1
ATOM 1849 C CA . ASP A 1 230 ? 15.358 -11.415 -12.961 1.00 96.88 230 ASP A CA 1
ATOM 1850 C C . ASP A 1 230 ? 13.913 -10.919 -12.842 1.00 96.88 230 ASP A C 1
ATOM 1852 O O . ASP A 1 230 ? 13.313 -10.992 -11.765 1.00 96.88 230 ASP A O 1
ATOM 1856 N N . LEU A 1 231 ? 13.313 -10.484 -13.956 1.00 96.75 231 LEU A N 1
ATOM 1857 C CA . LEU A 1 231 ? 11.898 -10.128 -14.013 1.00 96.75 231 LEU A CA 1
ATOM 1858 C C . LEU A 1 231 ? 11.007 -11.338 -13.703 1.00 96.75 231 LEU A C 1
ATOM 1860 O O . LEU A 1 231 ? 10.048 -11.207 -12.941 1.00 96.75 231 LEU A O 1
ATOM 1864 N N . LYS A 1 232 ? 11.330 -12.515 -14.257 1.00 97.25 232 LYS A N 1
ATOM 1865 C CA . LYS A 1 232 ? 10.588 -13.755 -13.994 1.00 97.25 232 LYS A CA 1
ATOM 1866 C C . LYS A 1 232 ? 10.635 -14.125 -12.508 1.00 97.25 232 LYS A C 1
ATOM 1868 O O . LYS A 1 232 ? 9.581 -14.292 -11.903 1.00 97.25 232 LYS A O 1
ATOM 1873 N N . LYS A 1 233 ? 11.828 -14.141 -11.905 1.00 96.75 233 LYS A N 1
ATOM 1874 C CA . LYS A 1 233 ? 12.005 -14.401 -10.463 1.00 96.75 233 LYS A CA 1
ATOM 1875 C C . LYS A 1 233 ? 11.267 -13.384 -9.594 1.00 96.75 233 LYS A C 1
ATOM 1877 O O . LYS A 1 233 ? 10.665 -13.733 -8.584 1.00 96.75 233 LYS A O 1
ATOM 1882 N N . SER A 1 234 ? 11.308 -12.111 -9.986 1.00 96.38 234 SER A N 1
ATOM 1883 C CA . SER A 1 234 ? 10.603 -11.049 -9.263 1.00 96.38 234 SER A CA 1
ATOM 1884 C C . SER A 1 234 ? 9.090 -11.244 -9.319 1.00 96.38 234 SER A C 1
ATOM 1886 O O . SER A 1 234 ? 8.425 -11.042 -8.308 1.00 96.38 234 SER A O 1
ATOM 1888 N N . ARG A 1 235 ? 8.544 -11.672 -10.466 1.00 96.62 235 ARG A N 1
ATOM 1889 C CA . ARG A 1 235 ? 7.119 -12.005 -10.601 1.00 96.62 235 ARG A CA 1
ATOM 1890 C C . ARG A 1 235 ? 6.733 -13.185 -9.710 1.00 96.62 235 ARG A C 1
ATOM 1892 O O . ARG A 1 235 ? 5.748 -13.075 -8.997 1.00 96.62 235 ARG A O 1
ATOM 1899 N N . GLU A 1 236 ? 7.515 -14.262 -9.716 1.00 97.62 236 GLU A N 1
ATOM 1900 C CA . GLU A 1 236 ? 7.275 -15.436 -8.860 1.00 97.62 236 GLU A CA 1
ATOM 1901 C C . GLU A 1 236 ? 7.231 -15.044 -7.374 1.00 97.62 236 GLU A C 1
ATOM 1903 O O . GLU A 1 236 ? 6.304 -15.417 -6.662 1.00 97.62 236 GLU A O 1
ATOM 1908 N N . LYS A 1 237 ? 8.165 -14.197 -6.925 1.00 97.50 237 LYS A N 1
ATOM 1909 C CA . LYS A 1 237 ? 8.177 -13.687 -5.547 1.00 97.50 237 LYS A CA 1
ATOM 1910 C C . LYS A 1 237 ? 6.979 -12.791 -5.216 1.00 97.50 237 LYS A C 1
ATOM 1912 O O . LYS A 1 237 ? 6.542 -12.758 -4.071 1.00 97.50 237 LYS A O 1
ATOM 1917 N N . VAL A 1 238 ? 6.482 -12.019 -6.183 1.00 97.31 238 VAL A N 1
ATOM 1918 C CA . VAL A 1 238 ? 5.289 -11.180 -5.988 1.00 97.31 238 VAL A CA 1
ATOM 1919 C C . VAL A 1 238 ? 4.041 -12.041 -5.815 1.00 97.31 238 VAL A C 1
ATOM 1921 O O . VAL A 1 238 ? 3.248 -11.723 -4.936 1.00 97.31 238 VAL A O 1
ATOM 1924 N N . GLU A 1 239 ? 3.885 -13.119 -6.586 1.00 97.12 239 GLU A N 1
ATOM 1925 C CA . GLU A 1 239 ? 2.770 -14.059 -6.391 1.00 97.12 239 GLU A CA 1
ATOM 1926 C C . GLU A 1 239 ? 2.874 -14.761 -5.028 1.00 97.12 239 GLU A C 1
ATOM 1928 O O . GLU A 1 239 ? 1.920 -14.725 -4.266 1.00 97.12 239 GLU A O 1
ATOM 1933 N N . GLU A 1 240 ? 4.056 -15.251 -4.631 1.00 97.81 240 GLU A N 1
ATOM 1934 C CA . GLU A 1 240 ? 4.245 -15.862 -3.300 1.00 97.81 240 GLU A CA 1
ATOM 1935 C C . GLU A 1 240 ? 3.884 -14.900 -2.150 1.00 97.81 240 GLU A C 1
ATOM 1937 O O . GLU A 1 240 ? 3.303 -15.291 -1.138 1.00 97.81 240 GLU A O 1
ATOM 1942 N N . LEU A 1 241 ? 4.247 -13.619 -2.280 1.00 97.62 241 LEU A N 1
ATOM 1943 C CA . LEU A 1 241 ? 3.884 -12.603 -1.292 1.00 97.62 241 LEU A CA 1
ATOM 1944 C C . LEU A 1 241 ? 2.390 -12.288 -1.303 1.00 97.62 241 LEU A C 1
ATOM 1946 O O . LEU A 1 241 ? 1.856 -11.922 -0.261 1.00 97.62 241 LEU A O 1
ATOM 1950 N N . ARG A 1 242 ? 1.733 -12.389 -2.458 1.00 96.75 242 ARG A N 1
ATOM 1951 C CA . ARG A 1 242 ? 0.295 -12.174 -2.580 1.00 96.75 242 ARG A CA 1
ATOM 1952 C C . ARG A 1 242 ? -0.475 -13.283 -1.873 1.00 96.75 242 ARG A C 1
ATOM 1954 O O . ARG A 1 242 ? -1.336 -12.949 -1.070 1.00 96.75 242 ARG A O 1
ATOM 1961 N N . ASP A 1 243 ? -0.092 -14.537 -2.096 1.00 97.62 243 ASP A N 1
ATOM 1962 C CA . ASP A 1 243 ? -0.695 -15.698 -1.432 1.00 97.62 243 ASP A CA 1
ATOM 1963 C C . ASP A 1 243 ? -0.557 -15.572 0.096 1.00 97.62 243 ASP A C 1
ATOM 1965 O O . ASP A 1 243 ? -1.534 -15.652 0.828 1.00 97.62 243 ASP A O 1
ATOM 1969 N N . LYS A 1 244 ? 0.636 -15.207 0.590 1.00 97.31 244 LYS A N 1
ATOM 1970 C CA . LYS A 1 244 ? 0.860 -14.955 2.029 1.00 97.31 244 LYS A CA 1
ATOM 1971 C C . LYS A 1 244 ? 0.005 -13.829 2.607 1.00 97.31 244 LYS A C 1
ATOM 1973 O O . LYS A 1 244 ? -0.308 -13.846 3.792 1.00 97.31 244 LYS A O 1
ATOM 1978 N N . VAL A 1 245 ? -0.283 -12.794 1.819 1.00 97.75 245 VAL A N 1
ATOM 1979 C CA . VAL A 1 245 ? -1.133 -11.679 2.261 1.00 97.75 245 VAL A CA 1
ATOM 1980 C C . VAL A 1 245 ? -2.598 -12.104 2.314 1.00 97.75 245 VAL A C 1
ATOM 1982 O O . VAL A 1 245 ? -3.313 -11.620 3.186 1.00 97.75 245 VAL A O 1
ATOM 1985 N N . GLU A 1 246 ? -3.029 -12.987 1.414 1.00 96.88 246 GLU A N 1
ATOM 1986 C CA . GLU A 1 246 ? -4.366 -13.588 1.431 1.00 96.88 246 GLU A CA 1
ATOM 1987 C C . GLU A 1 246 ? -4.539 -14.481 2.666 1.00 96.88 246 GLU A C 1
ATOM 1989 O O . GLU A 1 246 ? -5.431 -14.211 3.464 1.00 96.88 246 GLU A O 1
ATOM 1994 N N . ASP A 1 247 ? -3.596 -15.396 2.924 1.00 97.50 247 ASP A N 1
ATOM 1995 C CA . ASP A 1 247 ? -3.603 -16.261 4.117 1.00 97.50 247 ASP A CA 1
ATOM 1996 C C . ASP A 1 247 ? -3.659 -15.452 5.430 1.00 97.50 247 ASP A C 1
ATOM 1998 O O . ASP A 1 247 ? -4.428 -15.756 6.341 1.00 97.50 247 ASP A O 1
ATOM 2002 N N . LEU A 1 248 ? -2.856 -14.383 5.536 1.00 97.88 248 LEU A N 1
ATOM 2003 C CA . LEU A 1 248 ? -2.886 -13.484 6.698 1.00 97.88 248 LEU A CA 1
ATOM 2004 C C . LEU A 1 248 ? -4.196 -12.691 6.797 1.00 97.88 248 LEU A C 1
ATOM 2006 O O . LEU A 1 248 ? -4.576 -12.277 7.891 1.00 97.88 248 LEU A O 1
ATOM 2010 N N . GLY A 1 249 ? -4.852 -12.420 5.668 1.00 96.81 249 GLY A N 1
ATOM 2011 C CA . GLY A 1 249 ? -6.168 -11.791 5.635 1.00 96.81 249 GLY A CA 1
ATOM 2012 C C . GLY A 1 249 ? -7.222 -12.682 6.284 1.00 96.81 249 GLY A C 1
ATOM 2013 O O . GLY A 1 249 ? -7.954 -12.206 7.153 1.00 96.81 249 GLY A O 1
ATOM 2014 N N . ASP A 1 250 ? -7.220 -13.964 5.925 1.00 97.62 250 ASP A N 1
ATOM 2015 C CA . ASP A 1 250 ? -8.130 -14.971 6.473 1.00 97.62 250 ASP A CA 1
ATOM 2016 C C . ASP A 1 250 ? -7.892 -15.183 7.981 1.00 97.62 250 ASP A C 1
ATOM 2018 O O . ASP A 1 250 ? -8.840 -15.158 8.767 1.00 97.62 250 ASP A O 1
ATOM 2022 N N . GLU A 1 251 ? -6.629 -15.281 8.420 1.00 97.94 251 GLU A N 1
ATOM 2023 C CA . GLU A 1 251 ? -6.278 -15.418 9.848 1.00 97.94 251 GLU A CA 1
ATOM 2024 C C . GLU A 1 251 ? -6.747 -14.205 10.678 1.00 97.94 251 GLU A C 1
ATOM 2026 O O . GLU A 1 251 ? -7.214 -14.339 11.812 1.00 97.94 251 GLU A O 1
ATOM 2031 N N . VAL A 1 252 ? -6.662 -12.994 10.118 1.00 97.94 252 VAL A N 1
ATOM 2032 C CA . VAL A 1 252 ? -7.153 -11.776 10.783 1.00 97.94 252 VAL A CA 1
ATOM 2033 C C . VAL A 1 252 ? -8.679 -11.768 10.900 1.00 97.94 252 VAL A C 1
ATOM 2035 O O . VAL A 1 252 ? -9.199 -11.256 11.896 1.00 97.94 252 VAL A O 1
ATOM 2038 N N . GLU A 1 253 ? -9.400 -12.293 9.909 1.00 97.06 253 GLU A N 1
ATOM 2039 C CA . GLU A 1 253 ? -10.860 -12.404 9.960 1.00 97.06 253 GLU A CA 1
ATOM 2040 C C . GLU A 1 253 ? -11.300 -13.420 11.023 1.00 97.06 253 GLU A C 1
ATOM 2042 O O . GLU A 1 253 ? -12.130 -13.083 11.868 1.00 97.06 253 GLU A O 1
ATOM 2047 N N . GLU A 1 254 ? -10.653 -14.588 11.086 1.00 97.94 254 GLU A N 1
ATOM 2048 C CA . GLU A 1 254 ? -10.903 -15.600 12.123 1.00 97.94 254 GLU A CA 1
ATOM 2049 C C . GLU A 1 254 ? -10.660 -15.042 13.536 1.00 97.94 254 GLU A C 1
ATOM 2051 O O . GLU A 1 254 ? -11.534 -15.112 14.403 1.00 97.94 254 GLU A O 1
ATOM 2056 N N . LEU A 1 255 ? -9.517 -14.383 13.762 1.00 98.06 255 LEU A N 1
ATOM 2057 C CA . LEU A 1 255 ? -9.211 -13.759 15.055 1.00 98.06 255 LEU A CA 1
ATOM 2058 C C . LEU A 1 255 ? -10.215 -12.667 15.436 1.00 98.06 255 LEU A C 1
ATOM 2060 O O . LEU A 1 255 ? -10.497 -12.451 16.619 1.00 98.06 255 LEU A O 1
ATOM 2064 N N . LYS A 1 256 ? -10.746 -11.935 14.455 1.00 97.50 256 LYS A N 1
ATOM 2065 C CA . LYS A 1 256 ? -11.756 -10.908 14.706 1.00 97.50 256 LYS A CA 1
ATOM 2066 C C . LYS A 1 256 ? -13.064 -11.536 15.188 1.00 97.50 256 LYS A C 1
ATOM 2068 O O . LYS A 1 256 ? -13.643 -11.025 16.151 1.00 97.50 256 LYS A O 1
ATOM 2073 N N . ASP A 1 257 ? -13.484 -12.636 14.574 1.00 97.75 257 ASP A N 1
ATOM 2074 C CA . ASP A 1 257 ? -14.676 -13.382 14.978 1.00 97.75 257 ASP A CA 1
ATOM 2075 C C . ASP A 1 257 ? -14.508 -13.993 16.378 1.00 97.75 257 ASP A C 1
ATOM 2077 O O . ASP A 1 257 ? -15.406 -13.874 17.219 1.00 97.75 257 ASP A O 1
ATOM 2081 N N . GLU A 1 258 ? -13.333 -14.551 16.691 1.00 97.94 258 GLU A N 1
ATOM 2082 C CA . GLU A 1 258 ? -13.012 -15.038 18.040 1.00 97.94 258 GLU A CA 1
ATOM 2083 C C . GLU A 1 258 ? -13.105 -13.923 19.093 1.00 97.94 258 GLU A C 1
ATOM 2085 O O . GLU A 1 258 ? -13.710 -14.099 20.158 1.00 97.94 258 GLU A O 1
ATOM 2090 N N . VAL A 1 259 ? -12.544 -12.744 18.802 1.00 98.12 259 VAL A N 1
ATOM 2091 C CA . VAL A 1 259 ? -12.594 -11.584 19.704 1.00 98.12 259 VAL A CA 1
ATOM 2092 C C . VAL A 1 259 ? -14.030 -11.108 19.926 1.00 98.12 259 VAL A C 1
ATOM 2094 O O . VAL A 1 259 ? -14.389 -10.750 21.055 1.00 98.12 259 VAL A O 1
ATOM 2097 N N . GLU A 1 260 ? -14.869 -11.101 18.888 1.00 97.19 260 GLU A N 1
ATOM 2098 C CA . GLU A 1 260 ? -16.291 -10.792 19.043 1.00 97.19 260 GLU A CA 1
ATOM 2099 C C . GLU A 1 260 ? -17.000 -11.830 19.922 1.00 97.19 260 GLU A C 1
ATOM 2101 O O . GLU A 1 260 ? -17.728 -11.439 20.841 1.00 97.19 260 GLU A O 1
ATOM 2106 N N . GLY A 1 261 ? -16.725 -13.123 19.726 1.00 97.94 261 GLY A N 1
ATOM 2107 C CA . GLY A 1 261 ? -17.236 -14.208 20.568 1.00 97.94 261 GLY A CA 1
ATOM 2108 C C . GLY A 1 261 ? -16.891 -14.018 22.048 1.00 97.94 261 GLY A C 1
ATOM 2109 O O . GLY A 1 261 ? -17.783 -13.950 22.898 1.00 97.94 261 GLY A O 1
ATOM 2110 N N . VAL A 1 262 ? -15.609 -13.806 22.360 1.00 98.25 262 VAL A N 1
ATOM 2111 C CA . VAL A 1 262 ? -15.142 -13.541 23.733 1.00 98.25 262 VAL A CA 1
ATOM 2112 C C . VAL A 1 262 ? -15.811 -12.296 24.321 1.00 98.25 262 VAL A C 1
ATOM 2114 O O . VAL A 1 262 ? -16.170 -12.263 25.501 1.00 98.25 262 VAL A O 1
ATOM 2117 N N . ARG A 1 263 ? -16.022 -11.248 23.517 1.00 97.69 263 ARG A N 1
ATOM 2118 C CA . ARG A 1 263 ? -16.702 -10.031 23.976 1.00 97.69 263 ARG A CA 1
ATOM 2119 C C . ARG A 1 263 ? -18.148 -10.310 24.393 1.00 97.69 263 ARG A C 1
ATOM 2121 O O . ARG A 1 263 ? -18.585 -9.762 25.410 1.00 97.69 263 ARG A O 1
ATOM 2128 N N . TYR A 1 264 ? -18.874 -11.152 23.657 1.00 97.81 264 TYR A N 1
ATOM 2129 C CA . TYR A 1 264 ? -20.223 -11.576 24.042 1.00 97.81 264 TYR A CA 1
ATOM 2130 C C . TYR A 1 264 ? -20.219 -12.357 25.359 1.00 97.81 264 TYR A C 1
ATOM 2132 O O . TYR A 1 264 ? -20.997 -12.028 26.259 1.00 97.81 264 TYR A O 1
ATOM 2140 N N . GLU A 1 265 ? -19.308 -13.320 25.517 1.00 98.00 265 GLU A N 1
ATOM 2141 C CA . GLU A 1 265 ? -19.177 -14.101 26.755 1.00 98.00 265 GLU A CA 1
ATOM 2142 C C . GLU A 1 265 ? -18.880 -13.211 27.971 1.00 98.00 265 GLU A C 1
ATOM 2144 O O . GLU A 1 265 ? -19.476 -13.367 29.041 1.00 98.00 265 GLU A O 1
ATOM 2149 N N . VAL A 1 266 ? -17.999 -12.218 27.811 1.00 98.38 266 VAL A N 1
ATOM 2150 C CA . VAL A 1 266 ? -17.667 -11.258 28.872 1.00 98.38 266 VAL A CA 1
ATOM 2151 C C . VAL A 1 266 ? -18.886 -10.434 29.290 1.00 98.38 266 VAL A C 1
ATOM 2153 O O . VAL A 1 266 ? -19.093 -10.210 30.488 1.00 98.38 266 VAL A O 1
ATOM 2156 N N . GLU A 1 267 ? -19.706 -9.970 28.346 1.00 97.81 26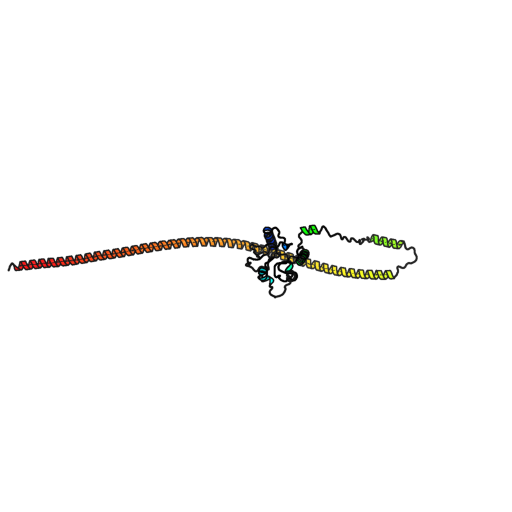7 GLU A N 1
ATOM 2157 C CA . GLU A 1 267 ? -20.928 -9.225 28.674 1.00 97.81 267 GLU A CA 1
ATOM 2158 C C . GLU A 1 267 ? -21.977 -10.110 29.366 1.00 97.81 267 GLU A C 1
ATOM 2160 O O . GLU A 1 267 ? -22.601 -9.676 30.342 1.00 97.81 267 GLU A O 1
ATOM 2165 N N . GLU A 1 268 ? -22.113 -11.374 28.956 1.00 98.19 268 GLU A N 1
ATOM 2166 C CA . GLU A 1 268 ? -22.982 -12.338 29.637 1.00 98.19 268 GLU A CA 1
ATOM 2167 C C . GLU A 1 268 ? -22.518 -12.592 31.083 1.00 98.19 268 GLU A C 1
ATOM 2169 O O . GLU A 1 268 ? -23.315 -12.533 32.029 1.00 98.19 268 GLU A O 1
ATOM 2174 N N . LEU A 1 269 ? -21.215 -12.806 31.292 1.00 98.19 269 LEU A N 1
ATOM 2175 C CA . LEU A 1 269 ? -20.635 -12.985 32.623 1.00 98.19 269 LEU A CA 1
ATOM 2176 C C . LEU A 1 269 ? -20.829 -11.742 33.499 1.00 98.19 269 LEU A C 1
ATOM 2178 O O . LEU A 1 269 ? -21.223 -11.866 34.663 1.00 98.19 269 LEU A O 1
ATOM 2182 N N . LYS A 1 270 ? -20.642 -10.532 32.956 1.00 97.88 270 LYS A N 1
ATOM 2183 C CA . LYS A 1 270 ? -20.938 -9.283 33.680 1.00 97.88 270 LYS A CA 1
ATOM 2184 C C . LYS A 1 270 ? -22.400 -9.212 34.117 1.00 97.88 270 LYS A C 1
ATOM 2186 O O . LYS A 1 270 ? -22.675 -8.769 35.236 1.00 97.88 270 LYS A O 1
ATOM 2191 N N . ALA A 1 271 ? -23.338 -9.636 33.271 1.00 97.88 271 ALA A N 1
ATOM 2192 C CA . ALA A 1 271 ? -24.755 -9.677 33.622 1.00 97.88 271 ALA A CA 1
ATOM 2193 C C . ALA A 1 271 ? -25.026 -10.673 34.765 1.00 97.88 271 ALA A C 1
ATOM 2195 O O . ALA A 1 271 ? -25.667 -10.304 35.755 1.00 97.88 271 ALA A O 1
ATOM 2196 N N . LYS A 1 272 ? -24.462 -11.888 34.690 1.00 98.06 272 LYS A N 1
ATOM 2197 C CA . LYS A 1 272 ? -24.563 -12.911 35.750 1.00 98.06 272 LYS A CA 1
ATOM 2198 C C . LYS A 1 272 ? -23.984 -12.429 37.085 1.00 98.06 272 LYS A C 1
ATOM 2200 O O . LYS A 1 272 ? -24.606 -12.621 38.132 1.00 98.06 272 LYS A O 1
ATOM 2205 N N . VAL A 1 273 ? -22.841 -11.740 37.064 1.00 98.38 273 VAL A N 1
ATOM 2206 C CA . VAL A 1 273 ? -22.221 -11.153 38.266 1.00 98.38 273 VAL A CA 1
ATOM 2207 C C . VAL A 1 273 ? -23.101 -10.056 38.867 1.00 98.38 273 VAL A C 1
ATOM 2209 O O . VAL A 1 273 ? -23.326 -10.041 40.079 1.00 98.38 273 VAL A O 1
ATOM 2212 N N . LYS A 1 274 ? -23.654 -9.152 38.045 1.00 97.56 274 LYS A N 1
ATOM 2213 C CA . LYS A 1 274 ? -24.589 -8.116 38.521 1.00 97.56 274 LYS A CA 1
ATOM 2214 C C . LYS A 1 274 ? -25.821 -8.727 39.183 1.00 97.56 274 LYS A C 1
ATOM 2216 O O . LYS A 1 274 ? -26.249 -8.225 40.221 1.00 97.56 274 LYS A O 1
ATOM 2221 N N . GLN A 1 275 ? -26.377 -9.789 38.602 1.00 98.00 275 GLN A N 1
ATOM 2222 C CA . GLN A 1 275 ? -27.527 -10.481 39.177 1.00 98.00 275 GLN A CA 1
ATOM 2223 C C . GLN A 1 275 ? -27.168 -11.150 40.509 1.00 98.00 275 GLN A C 1
ATOM 2225 O O . GLN A 1 275 ? -27.822 -10.886 41.514 1.00 98.00 275 GLN A O 1
ATOM 2230 N N . SER A 1 276 ? -26.061 -11.893 40.552 1.00 97.75 276 SER A N 1
ATOM 2231 C CA . SER A 1 276 ? -25.580 -12.539 41.781 1.00 97.75 276 SER A CA 1
ATOM 2232 C C . SER A 1 276 ? -25.345 -11.528 42.910 1.00 97.75 276 SER A C 1
ATOM 2234 O O . SER A 1 276 ? -25.714 -11.772 44.056 1.00 97.75 276 SER A O 1
ATOM 2236 N N . ASN A 1 277 ? -24.804 -10.346 42.599 1.00 97.94 277 ASN A N 1
ATOM 2237 C CA . ASN A 1 277 ? -24.624 -9.276 43.584 1.00 97.94 277 ASN A CA 1
ATOM 2238 C C . ASN A 1 277 ? -25.953 -8.752 44.152 1.00 97.94 277 ASN A C 1
ATOM 2240 O O . ASN A 1 277 ? -26.033 -8.463 45.350 1.00 97.94 277 ASN A O 1
ATOM 2244 N N . LYS A 1 278 ? -27.004 -8.643 43.326 1.00 97.69 278 LYS A N 1
ATOM 2245 C CA . LYS A 1 278 ? -28.350 -8.283 43.802 1.00 97.69 278 LYS A CA 1
ATOM 2246 C C . LYS A 1 278 ? -28.907 -9.360 44.727 1.00 97.69 278 LYS A C 1
ATOM 2248 O O . LYS A 1 278 ? -29.409 -9.027 45.799 1.00 97.69 278 LYS A O 1
ATOM 2253 N N . ASP A 1 279 ? -28.761 -10.626 44.350 1.00 97.69 279 ASP A N 1
ATOM 2254 C CA . ASP A 1 279 ? -29.262 -11.757 45.133 1.00 97.69 279 ASP A CA 1
ATOM 2255 C C . ASP A 1 279 ? -28.554 -11.852 46.493 1.00 97.69 279 ASP A C 1
ATOM 2257 O O . ASP A 1 279 ? -29.207 -11.998 47.528 1.00 97.69 279 ASP A O 1
ATOM 2261 N N . VAL A 1 280 ? -27.231 -11.651 46.525 1.00 98.12 280 VAL A N 1
ATOM 2262 C CA . VAL A 1 280 ? -26.446 -11.573 47.769 1.00 98.12 280 VAL A CA 1
ATOM 2263 C C . VAL A 1 280 ? -26.885 -10.391 48.638 1.00 98.12 280 VAL A C 1
ATOM 2265 O O . VAL A 1 280 ? -27.015 -10.540 49.853 1.00 98.12 280 VAL A O 1
ATOM 2268 N N . SER A 1 281 ? -27.136 -9.217 48.050 1.00 96.88 281 SER A N 1
ATOM 2269 C CA . SER A 1 281 ? -27.628 -8.049 48.794 1.00 96.88 281 SER A CA 1
ATOM 2270 C C . SER A 1 281 ? -29.002 -8.316 49.422 1.00 96.88 281 SER A C 1
ATOM 2272 O O . SER A 1 281 ? -29.201 -8.070 50.614 1.00 96.88 281 SER A O 1
ATOM 2274 N N . ALA A 1 282 ? -29.922 -8.907 48.657 1.00 97.25 282 ALA A N 1
ATOM 2275 C CA . ALA A 1 282 ? -31.243 -9.290 49.143 1.00 97.25 282 ALA A CA 1
ATOM 2276 C C . ALA A 1 282 ? -31.163 -10.352 50.252 1.00 97.25 282 ALA A C 1
ATOM 2278 O O . ALA A 1 282 ? -31.881 -10.261 51.251 1.00 97.25 282 ALA A O 1
ATOM 2279 N N . ALA A 1 283 ? -30.271 -11.338 50.117 1.00 97.06 283 ALA A N 1
ATOM 2280 C CA . ALA A 1 283 ? -30.027 -12.338 51.151 1.00 97.06 283 ALA A CA 1
ATOM 2281 C C . ALA A 1 283 ? -29.518 -11.693 52.450 1.00 97.06 283 ALA A C 1
ATOM 2283 O O . ALA A 1 283 ? -30.083 -11.959 53.508 1.00 97.06 283 ALA A O 1
ATOM 2284 N N . LYS A 1 284 ? -28.541 -10.777 52.368 1.00 97.38 284 LYS A N 1
ATOM 2285 C CA . LYS A 1 284 ? -28.024 -10.030 53.531 1.00 97.38 284 LYS A CA 1
ATOM 2286 C C . LYS A 1 284 ? -29.103 -9.208 54.242 1.00 97.38 284 LYS A C 1
ATOM 2288 O O . LYS A 1 284 ? -29.118 -9.133 55.467 1.00 97.38 284 LYS A O 1
ATOM 2293 N N . GLN A 1 285 ? -30.023 -8.595 53.498 1.00 97.12 285 GLN A N 1
ATOM 2294 C CA . GLN A 1 285 ? -31.150 -7.881 54.107 1.00 97.12 285 GLN A CA 1
ATOM 2295 C C . GLN A 1 285 ? -32.098 -8.839 54.835 1.00 97.12 285 GLN A C 1
ATOM 2297 O O . GLN A 1 285 ? -32.506 -8.566 55.963 1.00 97.12 285 GLN A O 1
ATOM 2302 N N . LYS A 1 286 ? -32.425 -9.983 54.221 1.00 96.81 286 LYS A N 1
ATOM 2303 C CA . LYS A 1 286 ? -33.274 -11.004 54.851 1.00 96.81 286 LYS A CA 1
ATOM 2304 C C . LYS A 1 286 ? -32.647 -11.552 56.134 1.00 96.81 286 LYS A C 1
ATOM 2306 O O . LYS A 1 286 ? -33.366 -11.707 57.119 1.00 96.81 286 LYS A O 1
ATOM 2311 N N . THR A 1 287 ? -31.337 -11.808 56.144 1.00 96.69 287 THR A N 1
ATOM 2312 C CA . THR A 1 287 ? -30.632 -12.274 57.347 1.00 96.69 287 THR A CA 1
ATOM 2313 C C . THR A 1 287 ? -30.624 -11.205 58.435 1.00 96.69 287 THR A C 1
ATOM 2315 O O . THR A 1 287 ? -30.992 -11.517 59.561 1.00 96.69 287 THR A O 1
ATOM 2318 N N . ALA A 1 288 ? -30.351 -9.938 58.106 1.00 97.06 288 ALA A N 1
ATOM 2319 C CA . ALA A 1 288 ? -30.390 -8.843 59.080 1.00 97.06 288 ALA A CA 1
ATOM 2320 C C . ALA A 1 288 ? -31.781 -8.672 59.729 1.00 97.06 288 ALA A C 1
ATOM 2322 O O . ALA A 1 288 ? -31.902 -8.461 60.935 1.00 97.06 288 ALA A O 1
ATOM 2323 N N . VAL A 1 289 ? -32.857 -8.811 58.945 1.00 97.56 289 VAL A N 1
ATOM 2324 C CA . VAL A 1 289 ? -34.235 -8.792 59.469 1.00 97.56 289 VAL A CA 1
ATOM 2325 C C . VAL A 1 289 ? -34.509 -10.000 60.368 1.00 97.56 289 VAL A C 1
ATOM 2327 O O . VAL A 1 289 ? -35.180 -9.862 61.392 1.00 97.56 289 VAL A O 1
ATOM 2330 N N . ALA A 1 290 ? -34.025 -11.188 59.998 1.00 95.69 290 ALA A N 1
ATOM 2331 C CA . ALA A 1 290 ? -34.164 -12.383 60.824 1.00 95.69 290 ALA A CA 1
ATOM 2332 C C . ALA A 1 290 ? -33.424 -12.228 62.164 1.00 95.69 290 ALA A C 1
ATOM 2334 O O . ALA A 1 290 ? -34.023 -12.485 63.204 1.00 95.69 290 ALA A O 1
ATOM 2335 N N . GLU A 1 291 ? -32.191 -11.716 62.145 1.00 96.56 291 GLU A N 1
ATOM 2336 C CA . GLU A 1 291 ? -31.391 -11.416 63.341 1.00 96.56 291 GLU A CA 1
ATOM 2337 C C . GLU A 1 291 ? -32.080 -10.396 64.262 1.00 96.56 291 GLU A C 1
ATOM 2339 O O . GLU A 1 291 ? -32.134 -10.576 65.477 1.00 96.56 291 GLU A O 1
ATOM 2344 N N . GLN A 1 292 ? -32.691 -9.339 63.716 1.00 96.62 292 GLN A N 1
ATOM 2345 C CA . GLN A 1 292 ? -33.476 -8.408 64.538 1.00 96.62 292 GLN A CA 1
ATOM 2346 C C . GLN A 1 292 ? -34.680 -9.091 65.195 1.00 96.62 292 GLN A C 1
ATOM 2348 O O . GLN A 1 292 ? -34.961 -8.860 66.372 1.00 96.62 292 GLN A O 1
ATOM 2353 N N . LYS A 1 293 ? -35.395 -9.949 64.456 1.00 96.69 293 LYS A N 1
ATOM 2354 C CA . LYS A 1 293 ? -36.541 -10.693 64.998 1.00 96.69 293 LYS A CA 1
ATOM 2355 C C . LYS A 1 293 ? -36.121 -11.655 66.109 1.00 96.69 293 LYS A C 1
ATOM 2357 O O . LYS A 1 293 ? -36.849 -11.757 67.096 1.00 96.69 293 LYS A O 1
ATOM 2362 N N . THR A 1 294 ? -34.975 -12.326 65.983 1.00 96.62 294 THR A N 1
ATOM 2363 C CA . THR A 1 294 ? -34.464 -13.214 67.040 1.00 96.62 294 THR A CA 1
ATOM 2364 C C . THR A 1 294 ? -34.098 -12.425 68.291 1.00 96.62 294 THR A C 1
ATOM 2366 O O . THR A 1 294 ? -34.547 -12.795 69.371 1.00 96.62 294 THR A O 1
ATOM 2369 N N . VAL A 1 295 ? -33.415 -11.281 68.159 1.00 97.50 295 VAL A N 1
ATOM 2370 C CA . VAL A 1 295 ? -33.099 -10.401 69.303 1.00 97.50 295 VAL A CA 1
ATOM 2371 C C . VAL A 1 295 ? -34.370 -9.917 70.010 1.00 97.50 295 VAL A C 1
ATOM 2373 O O . VAL A 1 295 ? -34.450 -9.933 71.240 1.00 97.50 295 VAL A O 1
ATOM 2376 N N . VAL A 1 296 ? -35.400 -9.513 69.259 1.00 97.38 296 VAL A N 1
ATOM 2377 C CA . VAL A 1 296 ? -36.688 -9.100 69.843 1.00 97.38 296 VAL A CA 1
ATOM 2378 C C . VAL A 1 296 ? -37.358 -10.261 70.584 1.00 97.38 296 VAL A C 1
ATOM 2380 O O . VAL A 1 296 ? -37.852 -10.068 71.698 1.00 97.38 296 VAL A O 1
ATOM 2383 N N . ALA A 1 297 ? -37.362 -11.462 70.002 1.00 95.56 297 ALA A N 1
ATOM 2384 C CA . ALA A 1 297 ? -37.923 -12.649 70.641 1.00 95.56 297 ALA A CA 1
ATOM 2385 C C . ALA A 1 297 ? -37.173 -13.007 71.938 1.00 95.56 297 ALA A C 1
ATOM 2387 O O . ALA A 1 297 ? -37.806 -13.253 72.965 1.00 95.56 297 ALA A O 1
ATOM 2388 N N . GLU A 1 298 ? -35.838 -12.959 71.932 1.00 96.31 298 GLU A N 1
ATOM 2389 C CA . GLU A 1 298 ? -35.004 -13.173 73.121 1.00 96.31 298 GLU A CA 1
ATOM 2390 C C . GLU A 1 298 ? -35.332 -12.170 74.238 1.00 96.31 298 GLU A C 1
ATOM 2392 O O . GLU A 1 298 ? -35.550 -12.561 75.389 1.00 96.31 298 GLU A O 1
ATOM 2397 N N . GLN A 1 299 ? -35.463 -10.879 73.910 1.00 96.38 299 GLN A N 1
ATOM 2398 C CA . GLN A 1 299 ? -35.855 -9.845 74.876 1.00 96.38 299 GLN A CA 1
ATOM 2399 C C . GLN A 1 299 ? -37.256 -10.082 75.460 1.00 96.38 299 GLN A C 1
ATOM 2401 O O . GLN A 1 299 ? -37.481 -9.865 76.655 1.00 96.38 299 GLN A O 1
ATOM 2406 N N . GLN A 1 300 ? -38.213 -10.520 74.637 1.00 96.25 300 GLN A N 1
ATOM 2407 C CA . GLN A 1 300 ? -39.560 -10.867 75.097 1.00 96.25 300 GLN A CA 1
ATOM 2408 C C . GLN A 1 300 ? -39.536 -12.063 76.059 1.00 96.25 300 GLN A C 1
ATOM 2410 O O . GLN A 1 300 ? -40.172 -12.004 77.114 1.00 96.25 300 GLN A O 1
ATOM 2415 N N . ILE A 1 301 ? -38.762 -13.107 75.745 1.00 97.00 301 ILE A N 1
ATOM 2416 C CA . ILE A 1 301 ? -38.578 -14.281 76.612 1.00 97.00 301 ILE A CA 1
ATOM 2417 C C . ILE A 1 301 ? -37.986 -13.868 77.966 1.00 97.00 301 ILE A C 1
ATOM 2419 O O . ILE A 1 301 ? -38.514 -14.261 79.009 1.00 97.00 301 ILE A O 1
ATOM 2423 N N . LEU A 1 302 ? -36.947 -13.025 77.977 1.00 96.25 302 LEU A N 1
ATOM 2424 C CA . LEU A 1 302 ? -36.341 -12.525 79.217 1.00 96.25 302 LEU A CA 1
ATOM 2425 C C . LEU A 1 302 ? -37.348 -11.760 80.090 1.00 96.25 302 LEU A C 1
ATOM 2427 O O . LEU A 1 302 ? -37.440 -12.027 81.290 1.00 96.25 302 LEU A O 1
ATOM 2431 N N . LYS A 1 303 ? -38.169 -10.878 79.500 1.00 96.19 303 LYS A N 1
ATOM 2432 C CA . LYS A 1 303 ? -39.238 -10.167 80.232 1.00 96.19 303 LYS A CA 1
ATOM 2433 C C . LYS A 1 303 ? -40.250 -11.126 80.864 1.00 96.19 303 LYS A C 1
ATOM 2435 O O . LYS A 1 303 ? -40.661 -10.916 82.009 1.00 96.19 303 LYS A O 1
ATOM 2440 N N . ILE A 1 304 ? -40.653 -12.177 80.146 1.00 96.25 304 ILE A N 1
ATOM 2441 C CA . ILE A 1 304 ? -41.569 -13.203 80.671 1.00 96.25 304 ILE A CA 1
A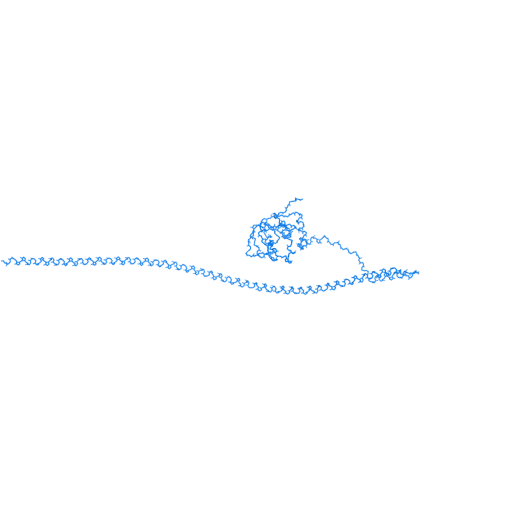TOM 2442 C C . ILE A 1 304 ? -40.928 -13.921 81.864 1.00 96.25 304 ILE A C 1
ATOM 2444 O O . ILE A 1 304 ? -41.557 -14.038 82.920 1.00 96.25 304 ILE A O 1
ATOM 2448 N N . LEU A 1 305 ? -39.667 -14.344 81.735 1.00 94.88 305 LEU A N 1
ATOM 2449 C CA . LEU A 1 305 ? -38.924 -15.024 82.800 1.00 94.88 305 LEU A CA 1
ATOM 2450 C C . LEU A 1 305 ? -38.762 -14.146 84.051 1.00 94.88 305 LEU A C 1
ATOM 2452 O O . LEU A 1 305 ? -38.965 -14.623 85.173 1.00 94.88 305 LEU A O 1
ATOM 2456 N N . GLU A 1 306 ? -38.466 -12.854 83.892 1.00 94.31 306 GLU A N 1
ATOM 2457 C CA . GLU A 1 306 ? -38.425 -11.901 85.007 1.00 94.31 306 GLU A CA 1
ATOM 2458 C C . GLU A 1 306 ? -39.788 -11.743 85.688 1.00 94.31 306 GLU A C 1
ATOM 2460 O O . GLU A 1 306 ? -39.876 -11.763 86.921 1.00 94.31 306 GLU A O 1
ATOM 2465 N N . GLY A 1 307 ? -40.864 -11.628 84.903 1.00 94.25 307 GLY A N 1
ATOM 2466 C CA . GLY A 1 307 ? -42.231 -11.570 85.416 1.00 94.25 307 GLY A CA 1
ATOM 2467 C C . GLY A 1 307 ? -42.597 -12.815 86.229 1.00 94.25 307 GLY A C 1
ATOM 2468 O O . GLY A 1 307 ? -43.156 -12.706 87.325 1.00 94.25 307 GLY A O 1
ATOM 2469 N N . MET A 1 308 ? -42.220 -14.001 85.744 1.00 93.06 308 MET A N 1
ATOM 2470 C CA . MET A 1 308 ? -42.392 -15.264 86.467 1.00 93.06 308 MET A CA 1
ATOM 2471 C C . MET A 1 308 ? -41.589 -15.296 87.776 1.00 93.06 308 MET A C 1
ATOM 2473 O O . MET A 1 308 ? -42.124 -15.699 88.814 1.00 93.06 308 MET A O 1
ATOM 2477 N N . ARG A 1 309 ? -40.332 -14.827 87.770 1.00 92.06 309 ARG A N 1
ATOM 2478 C CA . ARG A 1 309 ? -39.484 -14.749 88.973 1.00 92.06 309 ARG A CA 1
ATOM 2479 C C . ARG A 1 309 ? -40.095 -13.827 90.037 1.00 92.06 309 ARG A C 1
ATOM 2481 O O . ARG A 1 309 ? -40.176 -14.230 91.198 1.00 92.06 309 ARG A O 1
ATOM 2488 N N . LYS A 1 310 ? -40.583 -12.640 89.652 1.00 89.94 310 LYS A N 1
ATOM 2489 C CA . LYS A 1 310 ? -41.254 -11.690 90.564 1.00 89.94 310 LYS A CA 1
ATOM 2490 C C . LYS A 1 310 ? -42.531 -12.278 91.170 1.00 89.94 310 LYS A C 1
ATOM 2492 O O . LYS A 1 310 ? -42.718 -12.203 92.383 1.00 89.94 310 LYS A O 1
ATOM 2497 N N . LYS A 1 311 ? -43.376 -12.938 90.364 1.00 87.94 311 LYS A N 1
ATOM 2498 C CA . LYS A 1 311 ? -44.583 -13.633 90.858 1.00 87.94 311 LYS A CA 1
ATOM 2499 C C . LYS A 1 311 ? -44.241 -14.723 91.878 1.00 87.94 311 LYS A C 1
ATOM 2501 O O . LYS A 1 311 ? -44.887 -14.806 92.920 1.00 87.94 311 LYS A O 1
ATOM 2506 N N . LYS A 1 312 ? -43.197 -15.521 91.622 1.00 85.00 312 LYS A N 1
ATOM 2507 C CA . LYS A 1 312 ? -42.730 -16.565 92.551 1.00 85.00 312 LYS A CA 1
ATOM 2508 C C . LYS A 1 312 ? -42.245 -15.979 93.886 1.00 85.00 312 LYS A C 1
ATOM 2510 O O . LYS A 1 312 ? -42.554 -16.534 94.938 1.00 85.00 312 LYS A O 1
ATOM 2515 N N . GLN A 1 313 ? -41.533 -14.850 93.858 1.00 79.69 313 GLN A N 1
ATOM 2516 C CA . GLN A 1 313 ? -41.106 -14.137 95.070 1.00 79.69 313 GLN A CA 1
ATOM 2517 C C . GLN A 1 313 ? -42.295 -13.555 95.855 1.00 79.69 313 GLN A C 1
ATOM 2519 O O . GLN A 1 313 ? -42.362 -13.731 97.071 1.00 79.69 313 GLN A O 1
ATOM 2524 N N . GLY A 1 314 ? -43.262 -12.931 95.172 1.00 73.75 314 GLY A N 1
ATOM 2525 C CA . GLY A 1 314 ? -44.474 -12.384 95.795 1.00 73.75 314 GLY A CA 1
ATOM 2526 C C . GLY A 1 314 ? -45.352 -13.454 96.450 1.00 73.75 314 GLY A C 1
ATOM 2527 O O . GLY A 1 314 ? -45.777 -13.290 97.593 1.00 73.75 314 GLY A O 1
ATOM 2528 N N . ALA A 1 315 ? -45.541 -14.597 95.784 1.00 69.50 315 ALA A N 1
ATOM 2529 C CA . ALA A 1 315 ? -46.250 -15.741 96.357 1.00 69.50 315 ALA A CA 1
ATOM 2530 C C . ALA A 1 315 ? -45.531 -16.304 97.597 1.00 69.50 315 ALA A C 1
ATOM 2532 O O . ALA A 1 315 ? -46.177 -16.661 98.581 1.00 69.50 315 ALA A O 1
ATOM 2533 N N . GLY A 1 316 ? -44.193 -16.340 97.592 1.00 66.44 316 GLY A N 1
ATOM 2534 C CA . GLY A 1 316 ? -43.398 -16.730 98.759 1.00 66.44 316 GLY A CA 1
ATOM 2535 C C . GLY A 1 316 ? -43.561 -15.778 99.951 1.00 66.44 316 GLY A C 1
ATOM 2536 O O . GLY A 1 316 ? -43.657 -16.236 101.089 1.00 66.44 316 GLY A O 1
ATOM 2537 N N . LEU A 1 317 ? -43.643 -14.468 99.699 1.00 63.88 317 LEU A N 1
ATOM 2538 C CA . LEU A 1 317 ? -43.896 -13.450 100.725 1.00 63.88 317 LEU A CA 1
ATOM 2539 C C . LEU A 1 317 ? -45.312 -13.552 101.301 1.00 63.88 317 LEU A C 1
ATOM 2541 O O . LEU A 1 317 ? -45.452 -13.583 102.518 1.00 63.88 317 LEU A O 1
ATOM 2545 N N . GLN A 1 318 ? -46.346 -13.705 100.468 1.00 61.12 318 GLN A N 1
ATOM 2546 C CA . GLN A 1 318 ? -47.720 -13.926 100.945 1.00 61.12 318 GLN A CA 1
ATOM 2547 C C . GLN A 1 318 ? -47.857 -15.211 101.765 1.00 61.12 318 GLN A C 1
ATOM 2549 O O . GLN A 1 318 ? -48.551 -15.226 102.782 1.00 61.12 318 GLN A O 1
ATOM 2554 N N . LYS A 1 319 ? -47.165 -16.289 101.375 1.00 64.00 319 LYS A N 1
ATOM 2555 C CA . LYS A 1 319 ? -47.153 -17.541 102.145 1.00 64.00 319 LYS A CA 1
ATOM 2556 C C . LYS A 1 319 ? -46.471 -17.369 103.506 1.00 64.00 319 LYS A C 1
ATOM 2558 O O . LYS A 1 319 ? -46.918 -17.937 104.496 1.00 64.00 319 LYS A O 1
ATOM 2563 N N . ARG A 1 320 ? -45.412 -16.552 103.576 1.00 62.09 320 ARG A N 1
ATOM 2564 C CA . ARG A 1 320 ? -44.758 -16.184 104.843 1.00 62.09 320 ARG A CA 1
ATOM 2565 C C . ARG A 1 320 ? -45.636 -15.276 105.703 1.00 62.09 320 ARG A C 1
ATOM 2567 O O . ARG A 1 320 ? -45.678 -15.491 106.907 1.00 62.09 320 ARG A O 1
ATOM 2574 N N . GLN A 1 321 ? -46.342 -14.317 105.105 1.00 61.47 321 GLN A N 1
ATOM 2575 C CA . GLN A 1 321 ? -47.242 -13.403 105.814 1.00 61.47 321 GLN A CA 1
ATOM 2576 C C . GLN A 1 321 ? -48.433 -14.161 106.410 1.00 61.47 321 GLN A C 1
ATOM 2578 O O . GLN A 1 321 ? -48.626 -14.127 107.614 1.00 61.47 321 GLN A O 1
ATOM 2583 N N . SER A 1 322 ? -49.123 -14.969 105.600 1.00 61.09 322 SER A N 1
ATOM 2584 C CA . SER A 1 322 ? -50.230 -15.823 106.057 1.00 61.09 322 SER A CA 1
ATOM 2585 C C . SER A 1 322 ? -49.797 -16.857 107.096 1.00 61.09 322 SER A C 1
ATOM 2587 O O . SER A 1 322 ? -50.516 -17.095 108.059 1.00 61.09 322 SER A O 1
ATOM 2589 N N . SER A 1 323 ? -48.600 -17.438 106.969 1.00 61.91 323 SER A N 1
ATOM 2590 C CA . SER A 1 323 ? -48.028 -18.279 108.026 1.00 61.91 323 SER A CA 1
ATOM 2591 C C . SER A 1 323 ? -47.800 -17.496 109.324 1.00 61.91 323 SER A C 1
ATOM 2593 O O . SER A 1 323 ? -48.088 -18.024 110.398 1.00 61.91 323 SER A O 1
ATOM 2595 N N . LYS A 1 324 ? -47.321 -16.248 109.245 1.00 64.62 324 LYS A N 1
ATOM 2596 C CA . LYS A 1 324 ? -47.142 -15.357 110.401 1.00 64.62 324 LYS A CA 1
ATOM 2597 C C . LYS A 1 324 ? -48.480 -15.009 111.049 1.00 64.62 324 LYS A C 1
ATOM 2599 O O . LYS A 1 324 ? -48.594 -15.146 112.260 1.00 64.62 324 LYS A O 1
ATOM 2604 N N . ASP A 1 325 ? -49.483 -14.667 110.246 1.00 68.19 325 ASP A N 1
ATOM 2605 C CA . ASP A 1 325 ? -50.829 -14.310 110.698 1.00 68.19 325 ASP A CA 1
ATOM 2606 C C . ASP A 1 325 ? -51.524 -15.508 111.369 1.00 68.19 325 ASP A C 1
ATOM 2608 O O . ASP A 1 325 ? -52.119 -15.369 112.436 1.00 68.19 325 ASP A O 1
ATOM 2612 N N . VAL A 1 326 ? -51.381 -16.717 110.809 1.00 67.75 326 VAL A N 1
ATOM 2613 C CA . VAL A 1 326 ? -51.875 -17.963 111.426 1.00 67.75 326 VAL A CA 1
ATOM 2614 C C . VAL A 1 326 ? -51.142 -18.260 112.738 1.00 67.75 326 VAL A C 1
ATOM 2616 O O . VAL A 1 326 ? -51.784 -18.594 113.733 1.00 67.75 326 VAL A O 1
ATOM 2619 N N . SER A 1 327 ? -49.818 -18.088 112.777 1.00 65.38 327 SER A N 1
ATOM 2620 C CA . SER A 1 327 ? -49.016 -18.281 113.996 1.00 65.38 327 SER A CA 1
ATOM 2621 C C . SER A 1 327 ? -49.385 -17.267 115.089 1.00 65.38 327 SER A C 1
ATOM 2623 O O . SER A 1 327 ? -49.430 -17.596 116.275 1.00 65.38 327 SER A O 1
ATOM 2625 N N . GLU A 1 328 ? -49.671 -16.024 114.705 1.00 66.81 328 GLU A N 1
ATOM 2626 C CA . GLU A 1 328 ? -50.072 -14.956 115.617 1.00 66.81 328 GLU A CA 1
ATOM 2627 C C . GLU A 1 328 ? -51.500 -15.168 116.142 1.00 66.81 328 GLU A C 1
ATOM 2629 O O . GLU A 1 328 ? -51.753 -15.003 117.338 1.00 66.81 328 GLU A O 1
ATOM 2634 N N . ALA A 1 329 ? -52.416 -15.636 115.290 1.00 65.00 329 ALA A N 1
ATOM 2635 C CA . ALA A 1 329 ? -53.759 -16.048 115.690 1.00 65.00 329 ALA A CA 1
ATOM 2636 C C . ALA A 1 329 ? -53.738 -17.249 116.655 1.00 65.00 329 ALA A C 1
ATOM 2638 O O . ALA A 1 329 ? -54.461 -17.250 117.654 1.00 65.00 329 ALA A O 1
ATOM 2639 N N . GLN A 1 330 ? -52.873 -18.242 116.417 1.00 65.12 330 GLN A N 1
ATOM 2640 C CA . GLN A 1 330 ? -52.669 -19.372 117.332 1.00 65.12 330 GLN A CA 1
ATOM 2641 C C . GLN A 1 330 ? -52.093 -18.920 118.685 1.00 65.12 330 GLN A C 1
ATOM 2643 O O . GLN A 1 330 ? -52.574 -19.359 119.730 1.00 65.12 330 GLN A O 1
ATOM 2648 N N . ARG A 1 331 ? -51.136 -17.979 118.696 1.00 60.81 331 ARG A N 1
ATOM 2649 C CA . ARG A 1 331 ? -50.621 -17.361 119.934 1.00 60.81 331 ARG A CA 1
ATOM 2650 C C . ARG A 1 331 ? -51.684 -16.586 120.714 1.00 60.81 331 ARG A C 1
ATOM 2652 O O . ARG A 1 331 ? -51.649 -16.605 121.940 1.00 60.81 331 ARG A O 1
ATOM 2659 N N . LYS A 1 332 ? -52.607 -15.895 120.035 1.00 62.81 332 LYS A N 1
ATOM 2660 C CA . LYS A 1 332 ? -53.712 -15.177 120.695 1.00 62.81 332 LYS A CA 1
ATOM 2661 C C . LYS A 1 332 ? -54.735 -16.131 121.315 1.00 62.81 332 LYS A C 1
ATOM 2663 O O . LYS A 1 332 ? -55.187 -15.853 122.418 1.00 62.81 332 LYS A O 1
ATOM 2668 N N . LYS A 1 333 ? -55.044 -17.263 120.671 1.00 59.41 333 LYS A N 1
ATOM 2669 C CA . LYS A 1 333 ? -55.917 -18.300 121.255 1.00 59.41 333 LYS A CA 1
ATOM 2670 C C . LYS A 1 333 ? -55.336 -18.907 122.536 1.00 59.41 333 LYS A C 1
ATOM 2672 O O . LYS A 1 333 ? -56.040 -18.986 123.528 1.00 59.41 333 LYS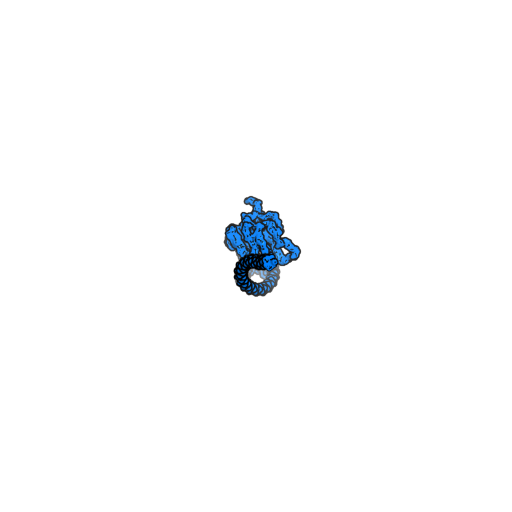 A O 1
ATOM 2677 N N . LEU A 1 334 ? -54.042 -19.229 122.556 1.00 57.56 334 LEU A N 1
ATOM 2678 C CA . LEU A 1 334 ? -53.373 -19.795 123.741 1.00 57.56 334 LEU A CA 1
ATOM 2679 C C . LEU A 1 334 ? -53.272 -18.834 124.944 1.00 57.56 334 LEU A C 1
ATOM 2681 O O . LEU A 1 334 ? -52.958 -19.276 126.041 1.00 57.56 334 LEU A O 1
ATOM 2685 N N . LYS A 1 335 ? -53.513 -17.531 124.756 1.00 56.72 335 LYS A N 1
ATOM 2686 C CA . LYS A 1 335 ? -53.514 -16.525 125.834 1.00 56.72 335 LYS A CA 1
ATOM 2687 C C . LYS A 1 335 ? -54.885 -16.296 126.479 1.00 56.72 335 LYS A C 1
ATOM 2689 O O . LYS A 1 335 ? -54.960 -15.515 127.416 1.00 56.72 335 LYS A O 1
ATOM 2694 N N . ILE A 1 336 ? -55.944 -16.907 125.951 1.00 55.09 336 ILE A N 1
ATOM 2695 C CA . ILE A 1 336 ? -57.316 -16.771 126.466 1.00 55.09 336 ILE A CA 1
ATOM 2696 C C . ILE A 1 336 ? -57.688 -17.959 127.378 1.00 55.09 336 ILE A C 1
ATOM 2698 O O . ILE A 1 336 ? -58.630 -17.850 128.153 1.00 55.09 336 ILE A O 1
ATOM 2702 N N . ASP A 1 337 ? -56.904 -19.042 127.351 1.00 48.56 337 ASP A N 1
ATOM 2703 C CA . ASP A 1 337 ? -57.127 -20.264 128.141 1.00 48.56 337 ASP A CA 1
ATOM 2704 C C . ASP A 1 337 ? -56.225 -20.375 129.400 1.00 48.56 337 ASP A C 1
ATOM 2706 O O . ASP A 1 337 ? -56.032 -21.469 129.929 1.00 48.56 337 ASP A O 1
ATOM 2710 N N . VAL A 1 338 ? -55.659 -19.262 129.888 1.00 42.53 338 VAL A N 1
ATOM 2711 C CA . VAL A 1 338 ? -54.909 -19.162 131.163 1.00 42.53 338 VAL A CA 1
ATOM 2712 C C . VAL A 1 338 ? -55.490 -18.019 131.972 1.00 42.53 338 VAL A C 1
ATOM 2714 O O . VAL A 1 338 ? -55.724 -18.225 133.183 1.00 42.53 338 VAL A O 1
#

Radius of gyration: 56.95 Å; Cα contacts (8 Å, |Δi|>4): 190; chains: 1; bounding box: 106×59×214 Å

Foldseek 3Di:
DDQDWQAADAADPDAAEQPPLVDPVNVVVVQVVLCVVQVQDDLLALSSAHEYEDYPDHPDLRLDGAFSHEYFQVVVVPNPNVVDPPPDDDPCCVVVVPVCLRHVQQAFRNRDGDPGRTHGPVRSVVSSVVCVVVVVDDPVVVVVPVVDDDPPPPCPDPPPCPPVNVVVVVVVVVVPPPDPPPDPPVVVVVVVVVVVVVVVVVVVVVVVVVVVVVVVVVVVVVVVVVVVVVVVVVVVVVVVVVVVVVVVVVVVVVVVVVVVVVVVVVVVVVVVVVVVVVVVVVVVVVVVVVVVVVVVVVVVVVVVVVVVVVVVVVVVVVVVVVVVVVVVVVVVVVVVVD

Mean predicted aligned error: 18.81 Å